Protein AF-A0A662SF12-F1 (afdb_monomer_lite)

pLDDT: mean 90.8, std 6.21, range [59.03, 98.19]

Foldseek 3Di:
DKDKDKDFLCVLCVVVVHDPPPDDPVLLLVQLVLLVVLLVVLLVLLLVLLVVPPDPCSVVLVVQWDWDDPDSGIIMIIGDDPVNVCQAQWWAKDFVLVVVLPDQDADCDDPRHPHGQWDWDPPDPDIKIKHKDKDWADLPDPPPVCPVVSVVLQPFWWQFPVRDIDRNPDFDADPVRHGDAAFTTFTADPPPVRGRKTKGKDWDQDPVPRDIDIDIIIIDIDMRMPDPPDDTDMDRIHNRSNSSVVSVVVSSVSSVVSSVVSPD

Structure (mmCIF, N/CA/C/O backbone):
data_AF-A0A662SF12-F1
#
_entry.id   AF-A0A662SF12-F1
#
loop_
_atom_site.group_PDB
_atom_site.id
_atom_site.type_symbol
_atom_site.label_atom_id
_atom_site.label_alt_id
_atom_site.label_comp_id
_atom_site.label_asym_id
_atom_site.label_entity_id
_atom_site.label_seq_id
_atom_site.pdbx_PDB_ins_code
_atom_site.Cartn_x
_atom_site.Cartn_y
_atom_site.Cartn_z
_atom_site.occupancy
_atom_site.B_iso_or_equiv
_atom_site.auth_seq_id
_atom_site.auth_comp_id
_atom_site.auth_asym_id
_atom_site.auth_atom_id
_atom_site.pdbx_PDB_model_num
ATOM 1 N N . MET A 1 1 ? -19.721 -3.955 2.227 1.00 59.03 1 MET A N 1
ATOM 2 C CA . MET A 1 1 ? -20.514 -3.419 3.359 1.00 59.03 1 MET A CA 1
ATOM 3 C C . MET A 1 1 ? -19.610 -2.471 4.129 1.00 59.03 1 MET A C 1
ATOM 5 O O . MET A 1 1 ? -18.407 -2.643 4.036 1.00 59.03 1 MET A O 1
ATOM 9 N N . ALA A 1 2 ? -20.143 -1.442 4.789 1.00 75.94 2 ALA A N 1
ATOM 10 C CA . ALA A 1 2 ? -19.317 -0.573 5.630 1.00 75.94 2 ALA A CA 1
ATOM 11 C C . ALA A 1 2 ? -19.170 -1.208 7.016 1.00 75.94 2 ALA A C 1
ATOM 13 O O . ALA A 1 2 ? -20.190 -1.514 7.643 1.00 75.94 2 ALA A O 1
ATOM 14 N N . SER A 1 3 ? -17.936 -1.376 7.483 1.00 78.88 3 SER A N 1
ATOM 15 C CA . SER A 1 3 ? -17.638 -1.776 8.854 1.00 78.88 3 SER A CA 1
ATOM 16 C C . SER A 1 3 ? -18.042 -0.652 9.797 1.00 78.88 3 SER A C 1
ATOM 18 O O . SER A 1 3 ? -17.622 0.503 9.669 1.00 78.88 3 SER A O 1
ATOM 20 N N . LYS A 1 4 ? -18.936 -0.986 10.726 1.00 81.50 4 LYS A N 1
ATOM 21 C CA . LYS A 1 4 ? -19.506 -0.048 11.690 1.00 81.50 4 LYS A CA 1
ATOM 22 C C . LYS A 1 4 ? -19.313 -0.596 13.083 1.00 81.50 4 LYS A C 1
ATOM 24 O O . LYS A 1 4 ? -19.703 -1.726 13.367 1.00 81.50 4 LYS A O 1
ATOM 29 N N . PHE A 1 5 ? -18.798 0.250 13.960 1.00 79.19 5 PHE A N 1
ATOM 30 C CA . PHE A 1 5 ? -18.690 -0.057 15.370 1.00 79.19 5 PHE A CA 1
ATOM 31 C C . PHE A 1 5 ? -19.493 0.957 16.170 1.00 79.19 5 PHE A C 1
ATOM 33 O O . PHE A 1 5 ? -19.260 2.167 16.125 1.00 79.19 5 PHE A O 1
ATOM 40 N N . THR A 1 6 ? -20.500 0.449 16.871 1.00 77.56 6 THR A N 1
ATOM 41 C CA . THR A 1 6 ? -21.388 1.244 17.713 1.00 77.56 6 THR A CA 1
ATOM 42 C C . THR A 1 6 ? -21.419 0.620 19.090 1.00 77.56 6 THR A C 1
ATOM 44 O O . THR A 1 6 ? -21.762 -0.552 19.236 1.00 77.56 6 THR A O 1
ATOM 47 N N . PHE A 1 7 ? -21.134 1.419 20.108 1.00 78.31 7 PHE A N 1
ATOM 48 C CA . PHE A 1 7 ? -21.327 1.023 21.492 1.00 78.31 7 PHE A CA 1
ATOM 49 C C . PHE A 1 7 ? -22.208 2.049 22.200 1.00 78.31 7 PHE A C 1
ATOM 51 O O . PHE A 1 7 ? -22.233 3.231 21.862 1.00 78.31 7 PHE A O 1
ATOM 58 N N . SER A 1 8 ? -22.994 1.564 23.157 1.00 78.31 8 SER A N 1
ATOM 59 C CA . SER A 1 8 ? -23.912 2.376 23.946 1.00 78.31 8 SER A CA 1
ATOM 60 C C . SER A 1 8 ? -23.800 1.959 25.398 1.00 78.31 8 SER A C 1
ATOM 62 O O . SER A 1 8 ? -23.932 0.783 25.737 1.00 78.31 8 SER A O 1
ATOM 64 N N . VAL A 1 9 ? -23.597 2.949 26.253 1.00 82.81 9 VAL A N 1
ATOM 65 C CA . VAL A 1 9 ? -23.484 2.785 27.705 1.00 82.81 9 VAL A CA 1
ATOM 66 C C . VAL A 1 9 ? -24.744 2.178 28.278 1.00 82.81 9 VAL A C 1
ATOM 68 O O . VAL A 1 9 ? -24.665 1.290 29.116 1.00 82.81 9 VAL A O 1
ATOM 71 N N . LYS A 1 10 ? -25.903 2.607 27.768 1.00 83.56 10 LYS A N 1
ATOM 72 C CA . LYS A 1 10 ? -27.204 2.084 28.168 1.00 83.56 10 LYS A CA 1
ATOM 73 C C . LYS A 1 10 ? -27.295 0.580 27.922 1.00 83.56 10 LYS A C 1
ATOM 75 O O . LYS A 1 10 ? -27.572 -0.166 28.854 1.00 83.56 10 LYS A O 1
ATOM 80 N N . LYS A 1 11 ? -26.915 0.124 26.723 1.00 85.25 11 LYS A N 1
ATOM 81 C CA . LYS A 1 11 ? -26.856 -1.313 26.402 1.00 85.25 11 LYS A CA 1
ATOM 82 C C . LYS A 1 11 ? -25.884 -2.073 27.313 1.00 85.25 11 LYS A C 1
ATOM 84 O O . LYS A 1 11 ? -26.182 -3.188 27.732 1.00 85.25 11 LYS A O 1
ATOM 89 N N . SER A 1 12 ? -24.726 -1.492 27.628 1.00 84.94 12 SER A N 1
ATOM 90 C CA . SER A 1 12 ? -23.751 -2.118 28.534 1.00 84.94 12 SER A CA 1
ATOM 91 C C . SER A 1 12 ? -24.238 -2.166 29.990 1.00 84.94 12 SER A C 1
ATOM 93 O O . SER A 1 12 ? -24.025 -3.165 30.672 1.00 84.94 12 SER A O 1
ATOM 95 N N . ALA A 1 13 ? -24.930 -1.131 30.470 1.00 84.56 13 ALA A N 1
ATOM 96 C CA . ALA A 1 13 ? -25.512 -1.086 31.811 1.00 84.56 13 ALA A CA 1
ATOM 97 C C . ALA A 1 13 ? -26.670 -2.085 31.965 1.00 84.56 13 ALA A C 1
ATOM 99 O O . ALA A 1 13 ? -26.728 -2.805 32.964 1.00 84.56 13 ALA A O 1
ATOM 100 N N . GLU A 1 14 ? -27.521 -2.208 30.943 1.00 87.75 14 GLU A N 1
ATOM 101 C CA . GLU A 1 14 ? -28.590 -3.211 30.873 1.00 87.75 14 GLU A CA 1
ATOM 102 C C . GLU A 1 14 ? -28.031 -4.639 30.982 1.00 87.75 14 GLU A C 1
ATOM 104 O O . GLU A 1 14 ? -28.534 -5.435 31.779 1.00 87.75 14 GLU A O 1
ATOM 109 N N . LYS A 1 15 ? -26.931 -4.954 30.275 1.00 88.62 15 LYS A N 1
ATOM 110 C CA . LYS A 1 15 ? -26.229 -6.250 30.404 1.00 88.62 15 LYS A CA 1
ATOM 111 C C . LYS A 1 15 ? -25.765 -6.532 31.839 1.00 88.62 15 LYS A C 1
ATOM 113 O O . LYS A 1 15 ? -25.786 -7.679 32.278 1.00 88.62 15 LYS A O 1
ATOM 118 N N . LEU A 1 16 ? -25.376 -5.494 32.579 1.00 88.25 16 LEU A N 1
ATOM 119 C CA . LEU A 1 16 ? -24.946 -5.581 33.978 1.00 88.25 16 LEU A CA 1
ATOM 120 C C . LEU A 1 16 ? -26.109 -5.489 34.985 1.00 88.25 16 LEU A C 1
ATOM 122 O O . LEU A 1 16 ? -25.859 -5.450 36.191 1.00 88.25 16 LEU A O 1
ATOM 126 N N . LYS A 1 17 ? -27.367 -5.470 34.515 1.00 90.62 17 LYS A N 1
ATOM 127 C CA . LYS A 1 17 ? -28.579 -5.295 35.336 1.00 90.62 17 LYS A CA 1
ATOM 128 C C . LYS A 1 17 ? -28.540 -4.015 36.187 1.00 90.62 17 LYS A C 1
ATOM 130 O O . LYS A 1 17 ? -28.973 -4.014 37.340 1.00 90.62 17 LYS A O 1
ATOM 135 N N . LYS A 1 18 ? -27.993 -2.930 35.633 1.00 87.88 18 LYS A N 1
ATOM 136 C CA . LYS A 1 18 ? -27.942 -1.601 36.260 1.00 87.88 18 LYS A CA 1
ATOM 137 C C . LYS A 1 18 ? -28.886 -0.642 35.530 1.00 87.88 18 LYS A C 1
ATOM 139 O O . LYS A 1 18 ? -28.924 -0.644 34.303 1.00 87.88 18 LYS A O 1
ATOM 144 N N . ASN A 1 19 ? -29.638 0.166 36.281 1.00 88.19 19 ASN A N 1
ATOM 145 C CA . ASN A 1 19 ? -30.520 1.197 35.729 1.00 88.19 19 ASN A CA 1
ATOM 146 C C . ASN A 1 19 ? -29.818 2.566 35.774 1.00 88.19 19 ASN A C 1
ATOM 148 O O . ASN A 1 19 ? -29.378 2.982 36.842 1.00 88.19 19 ASN A O 1
ATOM 152 N N . LEU A 1 20 ? -29.712 3.242 34.627 1.00 85.62 20 LEU A N 1
ATOM 153 C CA . LEU A 1 20 ? -29.104 4.573 34.503 1.00 85.62 20 LEU A CA 1
ATOM 154 C C . LEU A 1 20 ? -30.093 5.722 34.769 1.00 85.62 20 LEU A C 1
ATOM 156 O O . LEU A 1 20 ? -29.649 6.842 34.995 1.00 85.62 20 LEU A O 1
ATOM 160 N N . ASP A 1 21 ? -31.403 5.461 34.781 1.00 86.81 21 ASP A N 1
ATOM 161 C CA . ASP A 1 21 ? -32.453 6.492 34.850 1.00 86.81 21 ASP A CA 1
ATOM 162 C C . ASP A 1 21 ? -32.507 7.218 36.211 1.00 86.81 21 ASP A C 1
ATOM 164 O O . ASP A 1 21 ? -33.177 8.237 36.351 1.00 86.81 21 ASP A O 1
ATOM 168 N N . SER A 1 22 ? -31.812 6.699 37.227 1.00 84.44 22 SER A N 1
ATOM 169 C CA . SER A 1 22 ? -31.767 7.262 38.582 1.00 84.44 22 SER A CA 1
ATOM 170 C C . SER A 1 22 ? -30.453 7.977 38.916 1.00 84.44 22 SER A C 1
ATOM 172 O O . SER A 1 22 ? -30.184 8.229 40.093 1.00 84.44 22 SER A O 1
ATOM 174 N N . LEU A 1 23 ? -29.594 8.249 37.929 1.00 86.31 23 LEU A N 1
ATOM 175 C CA . LEU A 1 23 ? -28.349 8.983 38.162 1.00 86.31 23 LEU A CA 1
ATOM 176 C C . LEU A 1 23 ? -28.639 10.464 38.427 1.00 86.31 23 LEU A C 1
ATOM 178 O O . LEU A 1 23 ? -29.516 11.068 37.815 1.00 86.31 23 LEU A O 1
ATOM 182 N N . SER A 1 24 ? -27.887 11.067 39.350 1.00 91.94 24 SER A N 1
ATOM 183 C CA . SER A 1 24 ? -27.938 12.518 39.524 1.00 91.94 24 SER A CA 1
ATOM 184 C C . SER A 1 24 ? -27.363 13.212 38.277 1.00 91.94 24 SER A C 1
ATOM 186 O O . SER A 1 24 ? -26.475 12.647 37.632 1.00 91.94 24 SER A O 1
ATOM 188 N N . PRO A 1 25 ? -27.773 14.457 37.961 1.00 92.00 25 PRO A N 1
ATOM 189 C CA . PRO A 1 25 ? -27.240 15.187 36.804 1.00 92.00 25 PRO A CA 1
ATOM 190 C C . PRO A 1 25 ? -25.708 15.312 36.799 1.00 92.00 25 PRO A C 1
ATOM 192 O O . PRO A 1 25 ? -25.077 15.366 35.745 1.00 92.00 25 PRO A O 1
ATOM 195 N N . LEU A 1 26 ? -25.091 15.342 37.987 1.00 90.81 26 LEU A N 1
ATOM 196 C CA . LEU A 1 26 ? -23.637 15.355 38.128 1.00 90.81 26 LEU A CA 1
ATOM 197 C C . LEU A 1 26 ? -23.017 14.026 37.672 1.00 90.81 26 LEU A C 1
ATOM 199 O O . LEU A 1 26 ? -22.088 14.038 36.867 1.00 90.81 26 LEU A O 1
ATOM 203 N N . LEU A 1 27 ? -23.559 12.894 38.134 1.00 88.75 27 LEU A N 1
ATOM 204 C CA . LEU A 1 27 ? -23.072 11.564 37.756 1.00 88.75 27 LEU A CA 1
ATOM 205 C C . LEU A 1 27 ? -23.322 11.265 36.275 1.00 88.75 27 LEU A C 1
ATOM 207 O O . LEU A 1 27 ? -22.489 10.636 35.631 1.00 88.75 27 LEU A O 1
ATOM 211 N N . GLU A 1 28 ? -24.436 11.738 35.716 1.00 89.44 28 GLU A N 1
ATOM 212 C CA . GLU A 1 28 ? -24.719 11.615 34.284 1.00 89.44 28 GLU A CA 1
ATOM 213 C C . GLU A 1 28 ? -23.665 12.345 33.438 1.00 89.44 28 GLU A C 1
ATOM 215 O O . GLU A 1 28 ? -23.142 11.786 32.473 1.00 89.44 28 GLU A O 1
ATOM 220 N N . LYS A 1 29 ? -23.278 13.564 33.836 1.00 91.69 29 LYS A N 1
ATOM 221 C CA . LYS A 1 29 ? -22.218 14.320 33.159 1.00 91.69 29 LYS A CA 1
ATOM 222 C C . LYS A 1 29 ? -20.868 13.602 33.223 1.00 91.69 29 LYS A C 1
ATOM 224 O O . LYS A 1 29 ? -20.182 13.517 32.204 1.00 91.69 29 LYS A O 1
ATOM 229 N N . GLU A 1 30 ? -20.488 13.094 34.394 1.00 91.56 30 GLU A N 1
ATOM 230 C CA . GLU A 1 30 ? -19.236 12.347 34.571 1.00 91.56 30 GLU A CA 1
ATOM 231 C C . GLU A 1 30 ? -19.231 11.046 33.761 1.00 91.56 30 GLU A C 1
ATOM 233 O O . GLU A 1 30 ? -18.239 10.731 33.100 1.00 91.56 30 GLU A O 1
ATOM 238 N N . LEU A 1 31 ? -20.355 10.327 33.736 1.00 89.31 31 LEU A N 1
ATOM 239 C CA . LEU A 1 31 ? -20.524 9.134 32.915 1.00 89.31 31 LEU A CA 1
ATOM 240 C C . LEU A 1 31 ? -20.387 9.468 31.424 1.00 89.31 31 LEU A C 1
ATOM 242 O O . LEU A 1 31 ? -19.639 8.798 30.713 1.00 89.31 31 LEU A O 1
ATOM 246 N N . ASN A 1 32 ? -21.057 10.520 30.950 1.00 89.88 32 ASN A N 1
ATOM 247 C CA . ASN A 1 32 ? -20.986 10.954 29.553 1.00 89.88 32 ASN A CA 1
ATOM 248 C C . ASN A 1 32 ? -19.557 11.345 29.150 1.00 89.88 32 ASN A C 1
ATOM 250 O O . ASN A 1 32 ? -19.114 11.008 28.049 1.00 89.88 32 ASN A O 1
ATOM 254 N N . GLN A 1 33 ? -18.817 12.003 30.046 1.00 92.81 33 GLN A N 1
ATOM 255 C CA . GLN A 1 33 ? -17.410 12.324 29.829 1.00 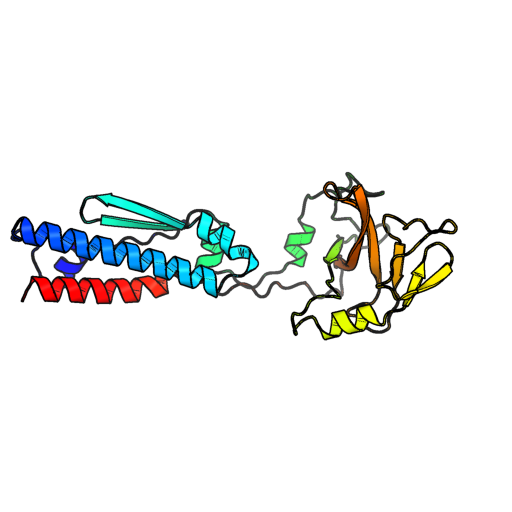92.81 33 GLN A CA 1
ATOM 256 C C . GLN A 1 33 ? -16.551 11.058 29.741 1.00 92.81 33 GLN A C 1
ATOM 258 O O . GLN A 1 33 ? -15.854 10.877 28.745 1.00 92.81 33 GLN A O 1
ATOM 263 N N . ALA A 1 34 ? -16.667 10.144 30.708 1.00 91.75 34 ALA A N 1
ATOM 264 C CA . ALA A 1 34 ? -15.902 8.896 30.720 1.00 91.75 34 ALA A CA 1
ATOM 265 C C . ALA A 1 34 ? -16.139 8.057 29.451 1.00 91.75 34 ALA A C 1
ATOM 267 O O . ALA A 1 34 ? -15.245 7.390 28.935 1.00 91.75 34 ALA A O 1
ATOM 268 N N . VAL A 1 35 ? -17.353 8.111 28.913 1.00 90.69 35 VAL A N 1
ATOM 269 C CA . VAL A 1 35 ? -17.748 7.383 27.703 1.00 90.69 35 VAL A CA 1
ATOM 270 C C . VAL A 1 35 ? -17.184 8.045 26.454 1.00 90.69 35 VAL A C 1
ATOM 272 O O . VAL A 1 35 ? -16.731 7.342 25.549 1.00 90.69 35 VAL A O 1
ATOM 275 N N . GLY A 1 36 ? -17.164 9.378 26.418 1.00 93.31 36 GLY A N 1
ATOM 276 C CA . GLY A 1 36 ? -16.451 10.133 25.392 1.00 93.31 36 GLY A CA 1
ATOM 277 C C . GLY A 1 36 ? -14.954 9.839 25.391 1.00 93.31 36 GLY A C 1
ATOM 278 O O . GLY A 1 36 ? -14.386 9.619 24.322 1.00 93.31 36 GLY A O 1
ATOM 279 N N . ASP A 1 37 ? -14.339 9.739 26.569 1.00 93.94 37 ASP A N 1
ATOM 280 C CA . ASP A 1 37 ? -12.920 9.405 26.713 1.00 93.94 37 ASP A CA 1
ATOM 281 C C . ASP A 1 37 ? -12.625 7.988 26.202 1.00 93.94 37 ASP A C 1
ATOM 283 O O . ASP A 1 37 ? -11.671 7.787 25.448 1.00 93.94 37 ASP A O 1
ATOM 287 N N . VAL A 1 38 ? -13.485 7.009 26.515 1.00 93.88 38 VAL A N 1
ATOM 288 C CA . VAL A 1 38 ? -13.381 5.651 25.949 1.00 93.88 38 VAL A CA 1
ATOM 289 C C . VAL A 1 38 ? -13.541 5.671 24.430 1.00 93.88 38 VAL A C 1
ATOM 291 O O . VAL A 1 38 ? -12.766 5.021 23.729 1.00 93.88 38 VAL A O 1
ATOM 294 N N . ALA A 1 39 ? -14.497 6.432 23.892 1.00 94.50 39 ALA A N 1
ATOM 295 C CA . ALA A 1 39 ? -14.693 6.562 22.449 1.00 94.50 39 ALA A CA 1
ATOM 296 C C . ALA A 1 39 ? -13.459 7.129 21.742 1.00 94.50 39 ALA A C 1
ATOM 298 O O . ALA A 1 39 ? -13.005 6.571 20.739 1.00 94.50 39 ALA A O 1
ATOM 299 N N . ALA A 1 40 ? -12.892 8.203 22.290 1.00 95.19 40 ALA A N 1
ATOM 300 C CA . ALA A 1 40 ? -11.685 8.828 21.772 1.00 95.19 40 ALA A CA 1
ATOM 301 C C . ALA A 1 40 ? -10.480 7.877 21.853 1.00 95.19 40 ALA A C 1
ATOM 303 O O . ALA A 1 40 ? -9.741 7.742 20.876 1.00 95.19 40 ALA A O 1
ATOM 304 N N . ALA A 1 41 ? -10.318 7.162 22.971 1.00 94.75 41 ALA A N 1
ATOM 305 C CA . ALA A 1 41 ? -9.268 6.159 23.137 1.00 94.75 41 ALA A CA 1
ATOM 306 C C . ALA A 1 41 ? -9.401 5.011 22.120 1.00 94.75 41 ALA A C 1
ATOM 308 O O . ALA A 1 41 ? -8.411 4.610 21.515 1.00 94.75 41 ALA A O 1
ATOM 309 N N . THR A 1 42 ? -10.626 4.547 21.860 1.00 95.50 42 THR A N 1
ATOM 310 C CA . THR A 1 42 ? -10.922 3.508 20.854 1.00 95.50 42 THR A CA 1
ATOM 311 C C . THR A 1 42 ? -10.506 3.952 19.456 1.00 95.50 42 THR A C 1
ATOM 313 O O . THR A 1 42 ? -9.827 3.226 18.733 1.00 95.50 42 THR A O 1
ATOM 316 N N . TYR A 1 43 ? -10.899 5.167 19.068 1.00 96.69 43 TYR A N 1
ATOM 317 C CA . TYR A 1 43 ? -10.537 5.733 17.772 1.00 96.69 43 TYR A CA 1
ATOM 318 C C . TYR A 1 43 ? -9.017 5.888 17.625 1.00 96.69 43 TYR A C 1
ATOM 320 O O . TYR A 1 43 ? -8.451 5.573 16.572 1.00 96.69 43 TYR A O 1
ATOM 328 N N . ALA A 1 44 ? -8.346 6.336 18.690 1.00 96.75 44 ALA A N 1
ATOM 329 C CA . ALA A 1 44 ? -6.895 6.452 18.733 1.00 96.75 44 ALA A CA 1
ATOM 330 C C . ALA A 1 44 ? -6.207 5.083 18.603 1.00 96.75 44 ALA A C 1
ATOM 332 O O . ALA A 1 44 ? -5.230 4.970 17.865 1.00 96.75 44 ALA A O 1
ATOM 333 N N . GLU A 1 45 ? -6.734 4.037 19.242 1.00 96.44 45 GLU A N 1
ATOM 334 C CA . GLU A 1 45 ? -6.216 2.670 19.133 1.00 96.44 45 GLU A CA 1
ATOM 335 C C . GLU A 1 45 ? -6.349 2.113 17.707 1.00 96.44 45 GLU A C 1
ATOM 337 O O . GLU A 1 45 ? -5.377 1.587 17.154 1.00 96.44 45 GLU A O 1
ATOM 342 N N . ILE A 1 46 ? -7.516 2.280 17.072 1.00 97.62 46 ILE A N 1
ATOM 343 C CA . ILE A 1 46 ? -7.732 1.880 15.670 1.00 97.62 46 ILE A CA 1
ATOM 344 C C . ILE A 1 46 ? -6.753 2.625 14.755 1.00 97.62 46 ILE A C 1
ATOM 346 O O . ILE A 1 46 ? -6.108 2.021 13.895 1.00 97.62 46 ILE A O 1
ATOM 350 N N . THR A 1 47 ? -6.593 3.932 14.976 1.00 98.06 47 THR A N 1
ATOM 351 C CA . THR A 1 47 ? -5.653 4.770 14.223 1.00 98.06 47 THR A CA 1
ATOM 352 C C . THR A 1 47 ? -4.214 4.286 14.398 1.00 98.06 47 THR A C 1
ATOM 354 O O . THR A 1 47 ? -3.497 4.145 13.409 1.00 98.06 47 THR A O 1
ATOM 357 N N . ALA A 1 48 ? -3.789 3.999 15.630 1.00 97.50 48 ALA A N 1
ATOM 358 C CA . ALA A 1 48 ? -2.443 3.521 15.933 1.00 97.50 48 ALA A CA 1
ATOM 359 C C . ALA A 1 48 ? -2.167 2.157 15.284 1.00 97.50 48 ALA A C 1
ATOM 361 O O . ALA A 1 48 ? -1.123 1.982 14.657 1.00 97.50 48 ALA A O 1
ATOM 362 N N . THR A 1 49 ? -3.136 1.239 15.347 1.00 97.12 49 THR A N 1
ATOM 363 C CA . THR A 1 49 ? -3.065 -0.089 14.716 1.00 97.12 49 THR A CA 1
ATOM 364 C C . THR A 1 49 ? -2.910 0.030 13.199 1.00 97.12 49 THR A C 1
ATOM 366 O O . THR A 1 49 ? -2.021 -0.573 12.600 1.00 97.12 49 THR A O 1
ATOM 369 N N . ALA A 1 50 ? -3.714 0.882 12.555 1.00 97.75 50 ALA A N 1
ATOM 370 C CA . ALA A 1 50 ? -3.571 1.152 11.127 1.00 97.75 50 ALA A CA 1
ATOM 371 C C . ALA A 1 50 ? -2.223 1.815 10.797 1.00 97.75 50 ALA A C 1
ATOM 373 O O . ALA A 1 50 ? -1.648 1.566 9.738 1.00 97.75 50 ALA A O 1
ATOM 374 N N . GLN A 1 51 ? -1.698 2.660 11.688 1.00 97.06 51 GLN A N 1
ATOM 375 C CA . GLN A 1 51 ? -0.420 3.332 11.479 1.00 97.06 51 GLN A CA 1
ATOM 376 C C . GLN A 1 51 ? 0.793 2.405 11.565 1.00 97.06 51 GLN A C 1
ATOM 378 O O . GLN A 1 51 ? 1.747 2.631 10.808 1.00 97.06 51 GLN A O 1
ATOM 383 N N . SER A 1 52 ? 0.758 1.416 12.462 1.00 96.88 52 SER A N 1
ATOM 384 C CA . SER A 1 52 ? 1.829 0.438 12.661 1.00 96.88 52 SER A CA 1
ATOM 385 C C . SER A 1 52 ? 1.820 -0.663 11.605 1.00 96.88 52 SER A C 1
ATOM 387 O O . SER A 1 52 ? 2.879 -1.012 11.080 1.00 96.88 52 SER A O 1
ATOM 389 N N . ASP A 1 53 ? 0.639 -1.182 11.272 1.00 96.69 53 ASP A N 1
ATOM 390 C CA . ASP A 1 53 ? 0.521 -2.431 10.514 1.00 96.69 53 ASP A CA 1
ATOM 391 C C . ASP A 1 53 ? 0.364 -2.178 9.006 1.00 96.69 53 ASP A C 1
ATOM 393 O O . ASP A 1 53 ? 0.764 -3.007 8.183 1.00 96.69 53 ASP A O 1
ATOM 397 N N . LEU A 1 54 ? -0.170 -1.014 8.610 1.00 96.25 54 LEU A N 1
ATOM 398 C CA . LEU A 1 54 ? -0.275 -0.628 7.204 1.00 96.25 54 LEU A CA 1
ATOM 399 C C . LEU A 1 54 ? 0.898 0.262 6.788 1.00 96.25 54 LEU A C 1
ATOM 401 O O . LEU A 1 54 ? 1.222 1.272 7.412 1.00 96.25 54 LEU A O 1
ATOM 405 N N . SER A 1 55 ? 1.503 -0.082 5.651 1.00 93.12 55 SER A N 1
ATOM 406 C CA . SER A 1 55 ? 2.576 0.710 5.046 1.00 93.12 55 SER A CA 1
ATOM 407 C C . SER A 1 55 ? 2.020 1.699 4.016 1.00 93.12 55 SER A C 1
ATOM 409 O O . SER A 1 55 ? 1.651 2.826 4.342 1.00 93.12 55 SER A O 1
ATOM 411 N N . LYS A 1 56 ? 1.937 1.281 2.751 1.00 92.88 56 LYS A N 1
ATOM 412 C CA . LYS A 1 56 ? 1.556 2.140 1.619 1.00 92.88 56 LYS A CA 1
ATOM 413 C C . LYS A 1 56 ? 0.066 2.489 1.598 1.00 92.88 56 LYS A C 1
ATOM 415 O O . LYS A 1 56 ? -0.286 3.555 1.115 1.00 92.88 56 LYS A O 1
ATOM 420 N N . THR A 1 57 ? -0.782 1.619 2.140 1.00 96.25 57 THR A N 1
ATOM 421 C CA . THR A 1 57 ? -2.253 1.735 2.125 1.00 96.25 57 THR A CA 1
ATOM 422 C C . THR A 1 57 ? -2.822 2.402 3.377 1.00 96.25 57 THR A C 1
ATOM 424 O O . THR A 1 57 ? -4.029 2.586 3.502 1.00 96.25 57 THR A O 1
ATOM 427 N N . ARG A 1 58 ? -1.952 2.807 4.311 1.00 97.38 58 ARG A N 1
ATOM 428 C CA . ARG A 1 58 ? -2.332 3.454 5.570 1.00 97.38 58 ARG A CA 1
ATOM 429 C C . ARG A 1 58 ? -3.206 4.685 5.363 1.00 97.38 58 ARG A C 1
ATOM 431 O O . ARG A 1 58 ? -4.197 4.860 6.055 1.00 97.38 58 ARG A O 1
ATOM 438 N N . GLN A 1 59 ? -2.823 5.553 4.429 1.00 97.56 59 GLN A N 1
ATOM 439 C CA . GLN A 1 59 ? -3.565 6.789 4.173 1.00 97.56 59 GLN A CA 1
ATOM 440 C C . GLN A 1 59 ? -4.952 6.511 3.592 1.00 97.56 59 GLN A C 1
ATOM 442 O O . GLN A 1 59 ? -5.884 7.242 3.903 1.00 97.56 59 GLN A O 1
ATOM 447 N N . ASP A 1 60 ? -5.106 5.452 2.798 1.00 96.94 60 ASP A N 1
ATOM 448 C CA . ASP A 1 60 ? -6.410 5.071 2.251 1.00 96.94 60 ASP A CA 1
ATOM 449 C C . ASP A 1 60 ? -7.343 4.575 3.359 1.00 96.94 60 ASP A C 1
ATOM 451 O O . ASP A 1 60 ? -8.500 4.980 3.409 1.00 96.94 60 ASP A O 1
ATOM 455 N N . TYR A 1 61 ? -6.814 3.777 4.292 1.00 98.19 61 TYR A N 1
ATOM 456 C CA . TYR A 1 61 ? -7.554 3.333 5.471 1.00 98.19 61 TYR A CA 1
ATOM 457 C C . TYR A 1 61 ? -7.978 4.516 6.354 1.00 98.19 61 TYR A C 1
ATOM 459 O O . TYR A 1 61 ? -9.154 4.669 6.668 1.00 98.19 61 TYR A O 1
ATOM 467 N N . LEU A 1 62 ? -7.035 5.397 6.715 1.00 97.88 62 LEU A N 1
ATOM 468 C CA . LEU A 1 62 ? -7.308 6.534 7.604 1.00 97.88 62 LEU A CA 1
ATOM 469 C C . LEU A 1 62 ? -8.282 7.550 6.996 1.00 97.88 62 LEU A C 1
ATOM 471 O O . LEU A 1 62 ? -9.037 8.167 7.735 1.00 97.88 62 LEU A O 1
ATOM 475 N N . LYS A 1 63 ? -8.298 7.716 5.667 1.00 97.75 63 LYS A N 1
ATOM 476 C CA . LYS A 1 63 ? -9.293 8.558 4.980 1.00 97.75 63 LYS A CA 1
ATOM 477 C C . LYS A 1 63 ? -10.713 8.006 5.084 1.00 97.75 63 LYS A C 1
ATOM 479 O O . LYS A 1 63 ? -11.654 8.791 5.042 1.00 97.75 63 LYS A O 1
ATOM 484 N N . GLY A 1 64 ? -10.858 6.684 5.164 1.00 96.75 64 GLY A N 1
ATOM 485 C CA . GLY A 1 64 ? -12.147 6.031 5.367 1.00 96.75 64 GLY A CA 1
ATOM 486 C C . GLY A 1 64 ? -12.608 6.046 6.823 1.00 96.75 64 GLY A C 1
ATOM 487 O O . GLY A 1 64 ? -13.790 5.859 7.086 1.00 96.75 64 GLY A O 1
ATOM 488 N N . LEU A 1 65 ? -11.699 6.250 7.778 1.00 98.00 65 LEU A N 1
ATOM 489 C CA . LEU A 1 65 ? -12.013 6.181 9.200 1.00 98.00 65 LEU A CA 1
ATOM 490 C C . LEU A 1 65 ? -12.670 7.486 9.676 1.00 98.00 65 LEU A C 1
ATOM 492 O O . LEU A 1 65 ? -12.127 8.571 9.470 1.00 98.00 65 LEU A O 1
ATOM 496 N N . SER A 1 66 ? -13.819 7.386 10.346 1.00 97.12 66 SER A N 1
ATOM 497 C CA . SER A 1 66 ? -14.546 8.551 10.862 1.00 97.12 66 SER A CA 1
ATOM 498 C C . SER A 1 66 ? -14.972 8.385 12.323 1.00 97.12 66 SER A C 1
ATOM 500 O O . SER A 1 66 ? -15.181 7.270 12.805 1.00 97.12 66 SER A O 1
ATOM 502 N N . PHE A 1 67 ? -15.091 9.511 13.033 1.00 96.81 67 PHE A N 1
ATOM 503 C CA . PHE A 1 67 ? -15.485 9.587 14.440 1.00 96.81 67 PHE A CA 1
ATOM 504 C C . PHE A 1 67 ? -16.607 10.609 14.609 1.00 96.81 67 PHE A C 1
ATOM 506 O O . PHE A 1 67 ? -16.383 11.811 14.466 1.00 96.81 67 PHE A O 1
ATOM 513 N N . ASN A 1 68 ? -17.815 10.140 14.917 1.00 95.75 68 ASN A N 1
ATOM 514 C CA . ASN A 1 68 ? -19.002 10.982 15.019 1.00 95.75 68 ASN A CA 1
ATOM 515 C C . ASN A 1 68 ? -19.670 10.831 16.386 1.00 95.75 68 ASN A C 1
ATOM 517 O O . ASN A 1 68 ? -19.882 9.722 16.877 1.00 95.75 68 ASN A O 1
ATOM 521 N N . LYS A 1 69 ? -20.072 11.953 16.981 1.00 93.75 69 LYS A N 1
ATOM 522 C CA . LYS A 1 69 ? -20.923 11.972 18.174 1.00 93.75 69 LYS A CA 1
ATOM 523 C C . LYS A 1 69 ? -22.390 11.934 17.728 1.00 93.75 69 LYS A C 1
ATOM 525 O O . LYS A 1 69 ? -22.828 12.833 17.019 1.00 93.75 69 LYS A O 1
ATOM 530 N N . LEU A 1 70 ? -23.134 10.896 18.117 1.00 90.69 70 LEU A N 1
ATOM 531 C CA . LEU A 1 70 ? -24.552 10.714 17.755 1.00 90.69 70 LEU A CA 1
ATOM 532 C C . LEU A 1 70 ? -25.524 11.317 18.783 1.00 90.69 70 LEU A C 1
ATOM 534 O O . LEU A 1 70 ? -26.711 11.454 18.505 1.00 90.69 70 LEU A O 1
ATOM 538 N N . GLY A 1 71 ? -25.032 11.649 19.974 1.00 86.88 71 GLY A N 1
ATOM 539 C CA . GLY A 1 71 ? -25.803 12.199 21.087 1.00 86.88 71 GLY A CA 1
ATOM 540 C C . GLY A 1 71 ? -24.894 12.429 22.290 1.00 86.88 71 GLY A C 1
ATOM 541 O O . GLY A 1 71 ? -23.673 12.365 22.160 1.00 86.88 71 GLY A O 1
ATOM 542 N N . GLU A 1 72 ? -25.447 12.683 23.473 1.00 81.62 72 GLU A N 1
ATOM 543 C CA . GLU A 1 72 ? -24.621 12.960 24.660 1.00 81.62 72 GLU A CA 1
ATOM 544 C C . GLU A 1 72 ? -23.769 11.764 25.105 1.00 81.62 72 GLU A C 1
ATOM 546 O O . GLU A 1 72 ? -22.625 11.954 25.513 1.00 81.62 72 GLU A O 1
ATOM 551 N N . ASN A 1 73 ? -24.293 10.548 24.938 1.00 82.81 73 ASN A N 1
ATOM 552 C CA . ASN A 1 73 ? -23.720 9.294 25.437 1.00 82.81 73 ASN A CA 1
ATOM 553 C C . ASN A 1 73 ? -23.515 8.229 24.343 1.00 82.81 73 ASN A C 1
ATOM 555 O O . ASN A 1 73 ? -23.362 7.040 24.638 1.00 82.81 73 ASN A O 1
ATOM 559 N N . ALA A 1 74 ? -23.558 8.644 23.077 1.00 86.56 74 ALA A N 1
ATOM 560 C CA . ALA A 1 74 ? -23.466 7.755 21.931 1.00 86.56 74 ALA A CA 1
ATOM 561 C C . ALA A 1 74 ? -22.426 8.274 20.940 1.00 86.56 74 ALA A C 1
ATOM 563 O O . ALA A 1 74 ? -22.509 9.405 20.455 1.00 86.56 74 ALA A O 1
ATOM 564 N N . PHE A 1 75 ? -21.472 7.409 20.613 1.00 91.06 75 PHE A N 1
ATOM 565 C CA . PHE A 1 75 ? -20.408 7.670 19.655 1.00 91.06 75 PHE A CA 1
ATOM 566 C C . PHE A 1 75 ? -20.424 6.583 18.582 1.00 91.06 75 PHE A C 1
ATOM 568 O O . PHE A 1 75 ? -20.754 5.424 18.847 1.00 91.06 75 PHE A O 1
ATOM 575 N N . LEU A 1 76 ? -20.088 6.975 17.360 1.00 92.25 76 LEU A N 1
ATOM 576 C CA . LEU A 1 76 ? -20.042 6.112 16.194 1.00 92.25 76 LEU A CA 1
ATOM 577 C C . LEU A 1 76 ? -18.669 6.222 15.546 1.00 92.25 76 LEU A C 1
ATOM 579 O O . LEU A 1 76 ? -18.241 7.314 15.170 1.00 92.25 76 LEU A O 1
ATOM 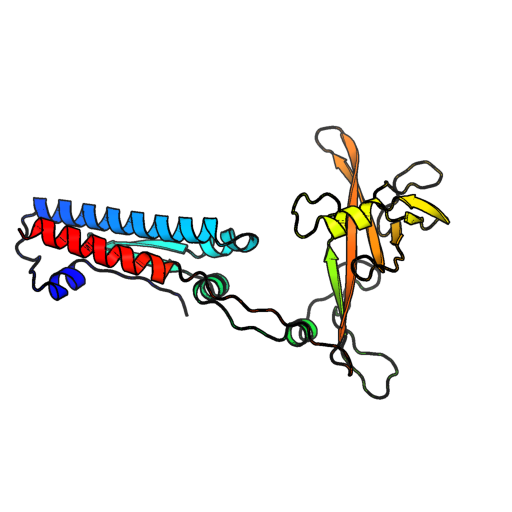583 N N . ILE A 1 77 ? -18.024 5.071 15.381 1.00 95.81 77 ILE A N 1
ATOM 584 C CA . ILE A 1 77 ? -16.787 4.937 14.620 1.00 95.81 77 ILE A CA 1
ATOM 585 C C . ILE A 1 77 ? -17.113 4.127 13.366 1.00 95.81 77 ILE A C 1
ATOM 587 O O . ILE A 1 77 ? -17.619 3.004 13.471 1.00 95.81 77 ILE A O 1
ATOM 591 N N . THR A 1 78 ? -16.871 4.695 12.186 1.00 96.56 78 THR A N 1
ATOM 592 C CA . THR A 1 78 ? -17.122 4.018 10.899 1.00 96.56 78 THR A CA 1
ATOM 593 C C . THR A 1 78 ? -15.857 3.903 10.076 1.00 96.56 78 THR A C 1
ATOM 595 O O . THR A 1 78 ? -14.935 4.706 10.223 1.00 96.56 78 THR A O 1
ATOM 598 N N . LEU A 1 79 ? -15.844 2.902 9.197 1.00 97.38 79 LEU A N 1
ATOM 599 C CA . LEU A 1 79 ? -14.871 2.773 8.127 1.00 97.38 79 LEU A CA 1
ATOM 600 C C . LEU A 1 79 ? -15.587 2.767 6.775 1.00 97.38 79 LEU A C 1
ATOM 602 O O . LEU A 1 79 ? -16.223 1.791 6.367 1.00 97.38 79 LEU A O 1
ATOM 606 N N . ASP A 1 80 ? -15.482 3.887 6.078 1.00 96.44 80 ASP A N 1
ATOM 607 C CA . ASP A 1 80 ? -16.136 4.129 4.805 1.00 96.44 80 ASP A CA 1
ATOM 608 C C . ASP A 1 80 ? -15.188 3.859 3.626 1.00 96.44 80 ASP A C 1
ATOM 610 O O . ASP A 1 80 ? -13.979 4.080 3.684 1.00 96.44 80 ASP A O 1
ATOM 614 N N . GLY A 1 81 ? -15.758 3.376 2.521 1.00 96.44 81 GLY A N 1
ATOM 615 C CA . GLY A 1 81 ? -15.027 3.053 1.294 1.00 96.44 81 GLY A CA 1
ATOM 616 C C . GLY A 1 81 ? -14.702 1.566 1.148 1.00 96.44 81 GLY A C 1
ATOM 617 O O . GLY A 1 81 ? -14.273 0.895 2.084 1.00 96.44 81 GLY A O 1
ATOM 618 N N . GLU A 1 82 ? -14.905 1.038 -0.059 1.00 95.69 82 GLU A N 1
ATOM 619 C CA . GLU A 1 82 ? -14.713 -0.386 -0.366 1.00 95.69 82 GLU A CA 1
ATOM 620 C C . GLU A 1 82 ? -13.287 -0.849 -0.058 1.00 95.69 82 GLU A C 1
ATOM 622 O O . GLU A 1 82 ? -13.095 -1.852 0.622 1.00 95.69 82 GLU A O 1
ATOM 627 N N . TRP A 1 83 ? -12.285 -0.071 -0.473 1.00 95.50 83 TRP A N 1
ATOM 628 C CA . TRP A 1 83 ? -10.889 -0.435 -0.252 1.00 95.50 83 TRP A CA 1
ATOM 629 C C . TRP A 1 83 ? -10.491 -0.430 1.226 1.00 95.50 83 TRP A C 1
ATOM 631 O O . TRP A 1 83 ? -9.800 -1.339 1.673 1.00 95.50 83 TRP A O 1
ATOM 641 N N . ALA A 1 84 ? -10.958 0.548 2.005 1.00 97.12 84 ALA A N 1
ATOM 642 C CA . ALA A 1 84 ? -10.701 0.578 3.441 1.00 97.12 84 ALA A CA 1
ATOM 643 C C . ALA A 1 84 ? -11.325 -0.643 4.137 1.00 97.12 84 ALA A C 1
ATOM 645 O O . ALA A 1 84 ? -10.656 -1.295 4.932 1.00 97.12 84 ALA A O 1
ATOM 646 N N . ASN A 1 85 ? -12.552 -1.020 3.760 1.00 97.19 85 ASN A N 1
ATOM 647 C CA . ASN A 1 85 ? -13.205 -2.225 4.279 1.00 97.19 85 ASN A CA 1
ATOM 648 C C . ASN A 1 85 ? -12.472 -3.513 3.874 1.00 97.19 85 ASN A C 1
ATOM 650 O O . ASN A 1 85 ? -12.266 -4.377 4.718 1.00 97.19 85 ASN A O 1
ATOM 654 N N . MET A 1 86 ? -11.976 -3.614 2.637 1.00 96.44 86 MET A N 1
ATOM 655 C CA . MET A 1 86 ? -11.125 -4.739 2.221 1.00 96.44 86 MET A CA 1
ATOM 656 C C . MET A 1 86 ? -9.813 -4.822 3.012 1.00 96.44 86 MET A C 1
ATOM 658 O O . MET A 1 86 ? -9.285 -5.911 3.220 1.00 96.44 86 MET A O 1
ATOM 662 N N . LEU A 1 87 ? -9.249 -3.687 3.433 1.00 97.31 87 LEU A N 1
ATOM 663 C CA . LEU A 1 87 ? -8.082 -3.674 4.316 1.00 97.31 87 LEU A CA 1
ATOM 664 C C . LEU A 1 87 ? -8.458 -4.076 5.746 1.00 97.31 87 LEU A C 1
ATOM 666 O O . LEU A 1 87 ? -7.666 -4.726 6.416 1.00 97.31 87 LEU A O 1
ATOM 670 N N . GLU A 1 88 ? -9.643 -3.722 6.227 1.00 97.75 88 GLU A N 1
ATOM 671 C CA . GLU A 1 88 ? -10.079 -4.127 7.562 1.00 97.75 88 GLU A CA 1
ATOM 672 C C . GLU A 1 88 ? -10.359 -5.628 7.640 1.00 97.75 88 GLU A C 1
ATOM 674 O O . GLU A 1 88 ? -9.763 -6.315 8.467 1.00 97.75 88 GLU A O 1
ATOM 679 N N . GLU A 1 89 ? -11.199 -6.133 6.739 1.00 97.19 89 GLU A N 1
ATOM 680 C CA . GLU A 1 89 ? -11.677 -7.522 6.714 1.00 97.19 89 GLU A CA 1
ATOM 681 C C . GLU A 1 89 ? -10.654 -8.483 6.096 1.00 97.19 89 GLU A C 1
ATOM 683 O O . GLU A 1 89 ? -10.618 -9.673 6.407 1.00 97.19 89 GLU A O 1
ATOM 688 N N . GLY A 1 90 ? -9.801 -7.966 5.213 1.00 97.12 90 GLY A N 1
ATOM 689 C CA . GLY A 1 90 ? -8.913 -8.775 4.397 1.00 97.12 90 GLY A CA 1
ATOM 690 C C . GLY A 1 90 ? -9.574 -9.285 3.121 1.00 97.12 90 GLY A C 1
ATOM 691 O O . GLY A 1 90 ? -10.721 -8.994 2.790 1.00 97.12 90 GLY A O 1
ATOM 692 N N . PHE A 1 91 ? -8.801 -10.043 2.356 1.00 96.25 91 PHE A N 1
ATOM 693 C CA . PHE A 1 91 ? -9.254 -10.704 1.143 1.00 96.25 91 PHE A CA 1
ATOM 694 C C . PHE A 1 91 ? -8.388 -11.938 0.860 1.00 96.25 91 PHE A C 1
ATOM 696 O O . PHE A 1 91 ? -7.188 -11.935 1.153 1.00 96.25 91 PHE A O 1
ATOM 703 N N . PRO A 1 92 ? -8.960 -13.007 0.283 1.00 97.31 92 PRO A N 1
ATOM 704 C CA . PRO A 1 92 ? -8.222 -14.237 0.024 1.00 97.31 92 PRO A CA 1
ATOM 705 C C . PRO A 1 92 ? -7.156 -14.046 -1.061 1.00 97.31 92 PRO A C 1
ATOM 707 O O . PRO A 1 92 ? -7.096 -13.023 -1.752 1.00 97.31 92 PRO A O 1
ATOM 710 N N . SER A 1 93 ? -6.312 -15.063 -1.229 1.00 97.06 93 SER A N 1
ATOM 711 C CA . SER A 1 93 ? -5.452 -15.149 -2.403 1.00 97.06 93 SER A CA 1
ATOM 712 C C . SER A 1 93 ? -6.290 -15.203 -3.683 1.00 97.06 93 SER A C 1
ATOM 714 O O . SER A 1 93 ? -7.408 -15.718 -3.699 1.00 97.06 93 SER A O 1
ATOM 716 N N . TYR A 1 94 ? -5.768 -14.636 -4.770 1.00 95.81 94 TYR A N 1
ATOM 717 C CA . TYR A 1 94 ? -6.469 -14.627 -6.054 1.00 95.81 94 TYR A CA 1
ATOM 718 C C . TYR A 1 94 ? -5.502 -14.619 -7.234 1.00 95.81 94 TYR A C 1
ATOM 720 O O . TYR A 1 94 ? -4.342 -14.214 -7.114 1.00 95.81 94 TYR A O 1
ATOM 728 N N . ASN A 1 95 ? -6.000 -15.049 -8.395 1.00 95.38 95 ASN A N 1
ATOM 729 C CA . ASN A 1 95 ? -5.247 -15.042 -9.641 1.00 95.38 95 ASN A CA 1
ATOM 730 C C . ASN A 1 95 ? -5.142 -13.611 -10.195 1.00 95.38 95 ASN A C 1
ATOM 732 O O . ASN A 1 95 ? -6.089 -13.048 -10.750 1.00 95.38 95 ASN A O 1
ATOM 736 N N . LEU A 1 96 ? -3.971 -13.008 -10.021 1.00 94.81 96 LEU A N 1
ATOM 737 C CA . LEU A 1 96 ? -3.649 -11.679 -10.514 1.00 94.81 96 LEU A CA 1
ATOM 738 C C . LEU A 1 96 ? -3.503 -11.668 -12.041 1.00 94.81 96 LEU A C 1
ATOM 740 O O . LEU A 1 96 ? -3.866 -10.666 -12.653 1.00 94.81 96 LEU A O 1
ATOM 744 N N . THR A 1 97 ? -3.038 -12.761 -12.662 1.00 94.12 97 THR A N 1
ATOM 745 C CA . THR A 1 97 ? -2.961 -12.878 -14.130 1.00 94.12 97 THR A CA 1
ATOM 746 C C . THR A 1 97 ? -4.330 -12.631 -14.753 1.00 94.12 97 THR A C 1
ATOM 748 O O . THR A 1 97 ? -4.468 -11.755 -15.603 1.00 94.12 97 THR A O 1
ATOM 751 N N . GLU A 1 98 ? -5.367 -13.308 -14.257 1.00 94.44 98 GLU A N 1
ATOM 752 C CA . GLU A 1 98 ? -6.735 -13.152 -14.762 1.00 94.44 98 GLU A CA 1
ATOM 753 C C . GLU A 1 98 ? -7.239 -11.705 -14.628 1.00 94.44 98 GLU A C 1
ATOM 755 O O . GLU A 1 98 ? -7.820 -11.142 -15.557 1.00 94.44 98 GLU A O 1
ATOM 760 N N . LYS A 1 99 ? -6.995 -11.068 -13.475 1.00 94.06 99 LYS A N 1
ATOM 761 C CA . LYS A 1 99 ? -7.414 -9.680 -13.232 1.00 94.06 99 LYS A CA 1
ATOM 762 C C . LYS A 1 99 ? -6.687 -8.691 -14.139 1.00 94.06 99 LYS A C 1
ATOM 764 O O . LYS A 1 99 ? -7.310 -7.758 -14.642 1.00 94.06 99 LYS A O 1
ATOM 769 N N . LEU A 1 100 ? -5.387 -8.883 -14.348 1.00 94.44 100 LEU A N 1
ATOM 770 C CA . LEU A 1 100 ? -4.582 -8.003 -15.189 1.00 94.44 100 LEU A CA 1
ATOM 771 C C . LEU A 1 100 ? -4.938 -8.155 -16.674 1.00 94.44 100 LEU A C 1
ATOM 773 O O . LEU A 1 100 ? -5.063 -7.144 -17.362 1.00 94.44 100 LEU A O 1
ATOM 777 N N . LEU A 1 101 ? -5.187 -9.375 -17.156 1.00 95.62 101 LEU A N 1
ATOM 778 C CA . LEU A 1 101 ? -5.581 -9.619 -18.551 1.00 95.62 101 LEU A CA 1
ATOM 779 C C . LEU A 1 101 ? -7.003 -9.131 -18.885 1.00 95.62 101 LEU A C 1
ATOM 781 O O . LEU A 1 101 ? -7.329 -8.938 -20.053 1.00 95.62 101 LEU A O 1
ATOM 785 N N . LYS A 1 102 ? -7.839 -8.854 -17.877 1.00 95.94 102 LYS A N 1
ATOM 786 C CA . LYS A 1 102 ? -9.152 -8.195 -18.038 1.00 95.94 102 LYS A CA 1
ATOM 787 C C . LYS A 1 102 ? -9.073 -6.661 -18.046 1.00 95.94 102 LYS A C 1
ATOM 789 O O . LYS A 1 102 ? -10.104 -5.992 -18.046 1.00 95.94 102 LYS A O 1
ATOM 794 N N . SER A 1 103 ? -7.875 -6.079 -17.989 1.00 94.94 103 SER A N 1
ATOM 795 C CA . SER A 1 103 ? -7.713 -4.627 -17.927 1.00 94.94 103 SER A CA 1
ATOM 796 C C . SER A 1 103 ? -8.027 -3.947 -19.262 1.00 94.94 103 SER A C 1
ATOM 798 O O . SER A 1 103 ? -7.448 -4.281 -20.288 1.00 94.94 103 SER A O 1
ATOM 800 N N . ASN A 1 104 ? -8.850 -2.897 -19.215 1.00 95.62 104 ASN A N 1
ATOM 801 C CA . ASN A 1 104 ? -9.155 -2.035 -20.365 1.00 95.62 104 ASN A CA 1
ATOM 802 C C . ASN A 1 104 ? -8.228 -0.809 -20.459 1.00 95.62 104 ASN A C 1
ATOM 804 O O . ASN A 1 104 ? -8.546 0.167 -21.136 1.00 95.62 104 ASN A O 1
ATOM 808 N N . LYS A 1 105 ? -7.107 -0.807 -19.726 1.00 95.25 105 LYS A N 1
ATOM 809 C CA . LYS A 1 105 ? -6.163 0.314 -19.750 1.00 95.25 105 LYS A CA 1
ATOM 810 C C . LYS A 1 105 ? -5.492 0.423 -21.116 1.00 95.25 105 LYS A C 1
ATOM 812 O O . LYS A 1 105 ? -5.146 -0.582 -21.736 1.00 95.25 105 LYS A O 1
ATOM 817 N N . THR A 1 106 ? -5.236 1.653 -21.537 1.00 95.62 106 THR A N 1
ATOM 818 C CA . THR A 1 106 ? -4.408 1.957 -22.703 1.00 95.62 106 THR A CA 1
ATOM 819 C C . THR A 1 106 ? -2.995 2.312 -22.271 1.00 95.62 106 THR A C 1
ATOM 821 O O . THR A 1 106 ? -2.764 2.815 -21.171 1.00 95.62 106 THR A O 1
ATOM 824 N N . VAL A 1 107 ? -2.028 2.070 -23.146 1.00 90.56 107 VAL A N 1
ATOM 825 C CA . VAL A 1 107 ? -0.657 2.538 -22.945 1.00 90.56 107 VAL A CA 1
ATOM 826 C C . VAL A 1 107 ? -0.640 4.062 -23.080 1.00 90.56 107 VAL A C 1
ATOM 828 O O . VAL A 1 107 ? -1.146 4.603 -24.056 1.00 90.56 107 VAL A O 1
ATOM 831 N N . GLU A 1 108 ? -0.050 4.765 -22.116 1.00 87.75 108 GLU A N 1
ATOM 832 C CA . GLU A 1 108 ? -0.027 6.237 -22.123 1.00 87.75 108 GLU A CA 1
ATOM 833 C C . GLU A 1 108 ? 1.135 6.806 -22.946 1.00 87.75 108 GLU A C 1
ATOM 835 O O . GLU A 1 108 ? 1.009 7.854 -23.575 1.00 87.75 108 GLU A O 1
ATOM 840 N N . VAL A 1 109 ? 2.278 6.113 -22.983 1.00 80.38 109 VAL A N 1
ATOM 841 C CA . VAL A 1 109 ? 3.534 6.661 -23.516 1.00 80.38 109 VAL A CA 1
ATOM 842 C C . VAL A 1 109 ? 4.218 5.743 -24.527 1.00 80.38 109 VAL A C 1
ATOM 844 O O . VAL A 1 109 ? 4.085 4.520 -24.501 1.00 80.38 109 VAL A O 1
ATOM 847 N N . GLY A 1 110 ? 5.027 6.348 -25.399 1.00 81.81 110 GLY A N 1
ATOM 848 C CA . GLY A 1 110 ? 5.847 5.643 -26.385 1.00 81.81 110 GLY A CA 1
ATOM 849 C C . GLY A 1 110 ? 5.089 5.261 -27.657 1.00 81.81 110 GLY A C 1
ATOM 850 O O . GLY A 1 110 ? 3.980 5.717 -27.909 1.00 81.81 110 GLY A O 1
ATOM 851 N N . ARG A 1 111 ? 5.705 4.402 -28.481 1.00 86.88 111 ARG A N 1
ATOM 852 C CA . ARG A 1 111 ? 5.201 4.043 -29.824 1.00 86.88 111 ARG A CA 1
ATOM 853 C C . ARG A 1 111 ? 3.830 3.359 -29.832 1.00 86.88 111 ARG A C 1
ATOM 855 O O . ARG A 1 111 ? 3.200 3.298 -30.876 1.00 86.88 111 ARG A O 1
ATOM 862 N N . ARG A 1 112 ? 3.399 2.820 -28.689 1.00 88.12 112 ARG A N 1
ATOM 863 C CA . ARG A 1 112 ? 2.099 2.158 -28.513 1.00 88.12 112 ARG A CA 1
ATOM 864 C C . ARG A 1 112 ? 1.086 3.022 -27.761 1.00 88.12 112 ARG A C 1
ATOM 866 O O . ARG A 1 112 ? 0.061 2.496 -27.348 1.00 88.12 112 ARG A O 1
ATOM 873 N N . SER A 1 113 ? 1.374 4.307 -27.541 1.00 92.81 113 SER A N 1
ATOM 874 C CA . SER A 1 113 ? 0.441 5.212 -26.866 1.00 92.81 113 SER A CA 1
ATOM 875 C C . SER A 1 113 ? -0.943 5.165 -27.532 1.00 92.81 113 SER A C 1
ATOM 877 O O . SER A 1 113 ? -1.040 5.121 -28.758 1.00 92.81 113 SER A O 1
ATOM 879 N N . GLY A 1 114 ? -2.000 5.086 -26.722 1.00 93.56 114 GLY A N 1
ATOM 880 C CA . GLY A 1 114 ? -3.390 4.938 -27.164 1.00 93.56 114 GLY A CA 1
ATOM 881 C C . GLY A 1 114 ? -3.822 3.506 -27.506 1.00 93.56 114 GLY A C 1
ATOM 882 O O . GLY A 1 114 ? -5.016 3.256 -27.638 1.00 93.56 114 GLY A O 1
ATOM 883 N N . MET A 1 115 ? -2.898 2.545 -27.609 1.00 94.19 115 MET A N 1
ATOM 884 C CA . MET A 1 115 ? -3.248 1.138 -27.838 1.00 94.19 115 MET A CA 1
ATOM 885 C C . MET A 1 115 ? -3.641 0.431 -26.531 1.00 94.19 115 MET A C 1
ATOM 887 O O . MET A 1 115 ? -3.143 0.811 -25.464 1.00 94.19 115 MET A O 1
ATOM 891 N N . PRO A 1 116 ? -4.453 -0.642 -26.595 1.00 95.94 116 PRO A N 1
ATOM 892 C CA . PRO A 1 116 ? -4.719 -1.502 -25.447 1.00 95.94 116 PRO A CA 1
ATOM 893 C C . PRO A 1 116 ? -3.429 -2.033 -24.808 1.00 95.94 116 PRO A C 1
ATOM 895 O O . PRO A 1 116 ? -2.473 -2.418 -25.495 1.00 95.94 116 PRO A O 1
ATOM 898 N N . TRP A 1 117 ? -3.387 -2.030 -23.476 1.00 95.56 117 TRP A N 1
ATOM 899 C CA . TRP A 1 117 ? -2.257 -2.572 -22.723 1.00 95.56 117 TRP A CA 1
ATOM 900 C C . TRP A 1 117 ? -2.160 -4.095 -22.876 1.00 95.56 117 TRP A C 1
ATOM 902 O O . TRP A 1 117 ? -1.071 -4.614 -23.140 1.00 95.56 117 TRP A O 1
ATOM 912 N N . VAL A 1 118 ? -3.304 -4.777 -22.779 1.00 96.31 118 VAL A N 1
ATOM 913 C CA . VAL A 1 118 ? -3.461 -6.201 -23.095 1.00 96.31 118 VAL A CA 1
ATOM 914 C C . VAL A 1 118 ? -3.496 -6.380 -24.613 1.00 96.31 118 VAL A C 1
ATOM 916 O O . VAL A 1 118 ? -4.107 -5.581 -25.320 1.00 96.31 118 VAL A O 1
ATOM 919 N N . GLN A 1 119 ? -2.803 -7.395 -25.115 1.00 94.38 119 GLN A N 1
ATOM 920 C CA . GLN A 1 119 ? -2.683 -7.724 -26.535 1.00 94.38 119 GLN A CA 1
ATOM 921 C C . GLN A 1 119 ? -3.093 -9.166 -26.781 1.00 94.38 119 GLN A C 1
ATOM 923 O O . GLN A 1 119 ? -2.915 -9.997 -25.899 1.00 94.38 119 GLN A O 1
ATOM 928 N N . ASP A 1 120 ? -3.539 -9.450 -27.999 1.00 93.56 120 ASP A N 1
ATOM 929 C CA . ASP A 1 120 ? -3.718 -10.810 -28.500 1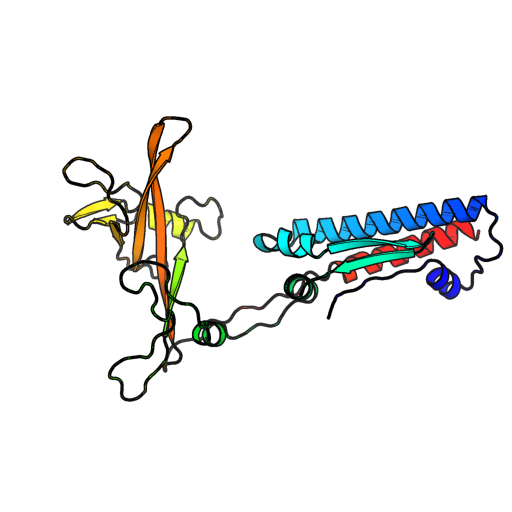.00 93.56 120 ASP A CA 1
ATOM 930 C C . ASP A 1 120 ? -2.431 -11.272 -29.210 1.00 93.56 120 ASP A C 1
ATOM 932 O O . ASP A 1 120 ? -1.780 -10.478 -29.910 1.00 93.56 120 ASP A O 1
ATOM 936 N N . SER A 1 121 ? -2.035 -12.533 -29.021 1.00 90.06 121 SER A N 1
ATOM 937 C CA . SER A 1 121 ? -0.906 -13.136 -29.731 1.00 90.06 121 SER A CA 1
ATOM 938 C C . SER A 1 121 ? -1.213 -13.177 -31.232 1.00 90.06 121 SER A C 1
ATOM 940 O O . SER A 1 121 ? -2.318 -13.492 -31.674 1.00 90.06 121 SER A O 1
ATOM 942 N N . LYS A 1 122 ? -0.252 -12.743 -32.053 1.00 84.44 122 LYS A N 1
ATOM 943 C CA . LYS A 1 122 ? -0.433 -12.660 -33.508 1.00 84.44 122 LYS A CA 1
ATOM 944 C C . LYS A 1 122 ? 0.123 -13.907 -34.177 1.00 84.44 122 LYS A C 1
ATOM 946 O O . LYS A 1 122 ? 1.298 -14.203 -33.999 1.00 84.44 122 LYS A O 1
ATOM 951 N N . GLY A 1 123 ? -0.675 -14.521 -35.051 1.00 74.19 123 GLY A N 1
ATOM 952 C CA . GLY A 1 123 ? -0.210 -15.572 -35.962 1.00 74.19 123 GLY A CA 1
ATOM 953 C C . GLY A 1 123 ? -0.020 -16.946 -35.320 1.00 74.19 123 GLY A C 1
ATOM 954 O O . GLY A 1 123 ? 0.662 -17.778 -35.906 1.00 74.19 123 GLY A O 1
ATOM 955 N N . GLU A 1 124 ? -0.603 -17.177 -34.144 1.00 71.81 124 GLU A N 1
ATOM 956 C CA . GLU A 1 124 ? -0.646 -18.491 -33.501 1.00 71.81 124 GLU A CA 1
ATOM 957 C C . GLU A 1 124 ? -1.967 -19.203 -33.813 1.00 71.81 124 GLU A C 1
ATOM 959 O O . GLU A 1 124 ? -2.995 -18.554 -34.019 1.00 71.81 124 GLU A O 1
ATOM 964 N N . GLU A 1 125 ? -1.932 -20.538 -33.855 1.00 79.06 125 GLU A N 1
ATOM 965 C CA . GLU A 1 125 ? -3.129 -21.376 -34.032 1.00 79.06 125 GLU A CA 1
ATOM 966 C C . GLU A 1 125 ? -4.094 -21.263 -32.836 1.00 79.06 125 GLU A C 1
ATOM 968 O O . GLU A 1 125 ? -5.300 -21.422 -33.014 1.00 79.06 125 GLU A O 1
ATOM 973 N N . ASP A 1 126 ? -3.573 -20.923 -31.649 1.00 79.44 126 ASP A N 1
ATOM 974 C CA . ASP A 1 126 ? -4.332 -20.686 -30.418 1.00 79.44 126 ASP A CA 1
ATOM 975 C C . ASP A 1 126 ? -4.055 -19.260 -29.890 1.00 79.44 126 ASP A C 1
ATOM 977 O O . ASP A 1 126 ? -3.028 -19.023 -29.242 1.00 79.44 126 ASP A O 1
ATOM 981 N N . PRO A 1 127 ? -4.900 -18.268 -30.232 1.00 84.12 127 PRO A N 1
ATOM 982 C CA . PRO A 1 127 ? -4.671 -16.882 -29.854 1.00 84.12 127 PRO A CA 1
ATOM 983 C C . PRO A 1 127 ? -4.863 -16.698 -28.349 1.00 84.12 127 PRO A C 1
ATOM 985 O O . PRO A 1 127 ? -5.950 -16.911 -27.811 1.00 84.12 127 PRO A O 1
ATOM 988 N N . HIS A 1 128 ? -3.822 -16.213 -27.683 1.00 90.12 128 HIS A N 1
ATOM 989 C CA . HIS A 1 128 ? -3.818 -15.978 -26.246 1.00 90.12 128 HIS A CA 1
ATOM 990 C C . HIS A 1 128 ? -3.581 -14.495 -25.937 1.00 90.12 128 HIS A C 1
ATOM 992 O O . HIS A 1 128 ? -2.964 -13.753 -26.708 1.00 90.12 128 HIS A O 1
ATOM 998 N N . LYS A 1 129 ? -4.074 -14.029 -24.795 1.00 94.69 129 LYS A N 1
ATOM 999 C CA . LYS A 1 129 ? -3.895 -12.660 -24.320 1.00 94.69 129 LYS A CA 1
ATOM 1000 C C . LYS A 1 129 ? -2.644 -12.537 -23.485 1.00 94.69 129 LYS A C 1
ATOM 1002 O O . LYS A 1 129 ? -2.387 -13.336 -22.591 1.00 94.69 129 LYS A O 1
ATOM 1007 N N . TYR A 1 130 ? -1.912 -11.453 -23.696 1.00 94.62 130 TYR A N 1
ATOM 1008 C CA . TYR A 1 130 ? -0.725 -11.146 -22.919 1.00 94.62 130 TYR A CA 1
ATOM 1009 C C . TYR A 1 130 ? -0.576 -9.656 -22.617 1.00 94.62 130 TYR A C 1
ATOM 1011 O O . TYR A 1 130 ? -1.091 -8.778 -23.315 1.00 94.62 130 TYR A O 1
ATOM 1019 N N . ALA A 1 131 ? 0.175 -9.348 -21.564 1.00 94.56 131 ALA A N 1
ATOM 1020 C CA . ALA A 1 131 ? 0.552 -7.985 -21.218 1.00 94.56 131 ALA A CA 1
ATOM 1021 C C . ALA A 1 131 ? 1.938 -7.939 -20.568 1.00 94.56 131 ALA A C 1
ATOM 1023 O O . ALA A 1 131 ? 2.359 -8.866 -19.879 1.00 94.56 131 ALA A O 1
ATOM 1024 N N . TYR A 1 132 ? 2.648 -6.824 -20.749 1.00 91.38 132 TYR A N 1
ATOM 1025 C CA . TYR A 1 132 ? 3.914 -6.575 -20.061 1.00 91.38 132 TYR A CA 1
ATOM 1026 C C . TYR A 1 132 ? 3.684 -5.675 -18.853 1.00 91.38 132 TYR A C 1
ATOM 1028 O O . TYR A 1 132 ? 3.287 -4.515 -18.995 1.00 91.38 132 TYR A O 1
ATOM 1036 N N . VAL A 1 133 ? 3.970 -6.201 -17.665 1.00 91.38 133 VAL A N 1
ATOM 1037 C CA . VAL A 1 133 ? 3.863 -5.473 -16.399 1.00 91.38 133 VAL A CA 1
ATOM 1038 C C . VAL A 1 133 ? 5.231 -4.875 -16.053 1.00 91.38 133 VAL A C 1
ATOM 1040 O O . VAL A 1 133 ? 6.204 -5.629 -15.922 1.00 91.38 133 VAL A O 1
ATOM 1043 N N . PRO A 1 134 ? 5.341 -3.542 -15.911 1.00 91.00 134 PRO A N 1
ATOM 1044 C CA . PRO A 1 134 ? 6.577 -2.905 -15.487 1.00 91.00 134 PRO A CA 1
ATOM 1045 C C . PRO A 1 134 ? 6.775 -3.051 -13.974 1.00 91.00 134 PRO A C 1
ATOM 1047 O O . PRO A 1 134 ? 5.869 -2.797 -13.181 1.00 91.00 134 PRO A O 1
ATOM 1050 N N . PHE A 1 135 ? 7.994 -3.386 -13.569 1.00 90.00 135 PHE A N 1
ATOM 1051 C CA . PHE A 1 135 ? 8.425 -3.407 -12.177 1.00 90.00 135 PHE A CA 1
ATOM 1052 C C . PHE A 1 135 ? 9.587 -2.441 -12.004 1.00 90.00 135 PHE A C 1
ATOM 1054 O O . PHE A 1 135 ? 10.670 -2.637 -12.553 1.00 90.00 135 PHE A O 1
ATOM 1061 N N . GLN A 1 136 ? 9.371 -1.386 -11.224 1.00 91.94 136 GLN A N 1
ATOM 1062 C CA . GLN A 1 136 ? 10.442 -0.458 -10.896 1.00 91.94 136 GLN A CA 1
ATOM 1063 C C . GLN A 1 136 ? 11.379 -1.068 -9.849 1.00 91.94 136 GLN A C 1
ATOM 1065 O O . GLN A 1 136 ? 10.945 -1.606 -8.829 1.00 91.94 136 GLN A O 1
ATOM 1070 N N . ARG A 1 137 ? 12.682 -0.942 -10.088 1.00 90.38 137 ARG A N 1
ATOM 1071 C CA . ARG A 1 137 ? 13.754 -1.347 -9.182 1.00 90.38 137 ARG A CA 1
ATOM 1072 C C . ARG A 1 137 ? 14.439 -0.121 -8.594 1.00 90.38 137 ARG A C 1
ATOM 1074 O O . ARG A 1 137 ? 14.623 0.898 -9.260 1.00 90.38 137 ARG A O 1
ATOM 1081 N N . GLN A 1 138 ? 14.815 -0.232 -7.326 1.00 89.00 138 GLN A N 1
ATOM 1082 C CA . GLN A 1 138 ? 15.471 0.827 -6.567 1.00 89.00 138 GLN A CA 1
ATOM 1083 C C . GLN A 1 138 ? 16.852 0.343 -6.123 1.00 89.00 138 GLN A C 1
ATOM 1085 O O . GLN A 1 138 ? 16.987 -0.172 -5.014 1.00 89.00 138 GLN A O 1
ATOM 1090 N N . PRO A 1 139 ? 17.893 0.498 -6.959 1.00 86.94 139 PRO A N 1
ATOM 1091 C CA . PRO A 1 139 ? 19.218 -0.031 -6.636 1.00 86.94 139 PRO A CA 1
ATOM 1092 C C . PRO A 1 139 ? 19.859 0.623 -5.410 1.00 86.94 139 PRO A C 1
ATOM 1094 O O . PRO A 1 139 ? 20.750 0.054 -4.792 1.00 86.94 139 PRO A O 1
ATOM 1097 N N . MET A 1 140 ? 19.388 1.813 -5.037 1.00 88.06 140 MET A N 1
ATOM 1098 C CA . MET A 1 140 ? 19.867 2.562 -3.875 1.00 88.06 140 MET A CA 1
ATOM 1099 C C . MET A 1 140 ? 18.980 2.375 -2.636 1.00 88.06 140 MET A C 1
ATOM 1101 O O . MET A 1 140 ? 19.144 3.105 -1.659 1.00 88.06 140 MET A O 1
ATOM 1105 N N . SER A 1 141 ? 18.019 1.444 -2.673 1.00 85.31 141 SER A N 1
ATOM 1106 C CA . SER A 1 141 ? 17.194 1.151 -1.502 1.00 85.31 141 SER A CA 1
ATOM 1107 C C . SER A 1 141 ? 18.054 0.589 -0.370 1.00 85.31 141 SER A C 1
ATOM 1109 O O . SER A 1 141 ? 18.946 -0.227 -0.597 1.00 85.31 141 SER A O 1
ATOM 1111 N N . LYS A 1 142 ? 17.772 1.033 0.858 1.00 84.88 142 LYS A N 1
ATOM 1112 C CA . LYS A 1 142 ? 18.393 0.512 2.085 1.00 84.88 142 LYS A CA 1
ATOM 1113 C C . LYS A 1 142 ? 17.607 -0.651 2.697 1.00 84.88 142 LYS A C 1
ATOM 1115 O O . LYS A 1 142 ? 18.036 -1.184 3.713 1.00 84.88 142 LYS A O 1
ATOM 1120 N N . ASP A 1 143 ? 16.460 -1.015 2.119 1.00 82.56 143 ASP A N 1
ATOM 1121 C CA . ASP A 1 143 ? 15.651 -2.133 2.605 1.00 82.56 143 ASP A CA 1
ATOM 1122 C C . ASP A 1 143 ? 16.422 -3.454 2.397 1.00 82.56 143 ASP A C 1
ATOM 1124 O O . ASP A 1 143 ? 16.738 -3.797 1.250 1.00 82.56 143 ASP A O 1
ATOM 1128 N N . PRO A 1 144 ? 16.726 -4.205 3.476 1.00 80.38 144 PRO A N 1
ATOM 1129 C CA . PRO A 1 144 ? 17.457 -5.466 3.396 1.00 80.38 144 PRO A CA 1
ATOM 1130 C C . PRO A 1 144 ? 16.848 -6.461 2.404 1.00 80.38 144 PRO A C 1
ATOM 1132 O O . PRO A 1 144 ? 17.589 -7.182 1.743 1.00 80.38 144 PRO A O 1
ATOM 1135 N N . LYS A 1 145 ? 15.518 -6.460 2.231 1.00 77.38 145 LYS A N 1
ATOM 1136 C CA . LYS A 1 145 ? 14.808 -7.396 1.340 1.00 77.38 145 LYS A CA 1
ATOM 1137 C C . LYS A 1 145 ? 15.122 -7.192 -0.140 1.00 77.38 145 LYS A C 1
ATOM 1139 O O . LYS A 1 145 ? 14.881 -8.083 -0.948 1.00 77.38 145 LYS A O 1
ATOM 1144 N N . VAL A 1 146 ? 15.615 -6.013 -0.513 1.00 79.62 146 VAL A N 1
ATOM 1145 C CA . VAL A 1 146 ? 15.976 -5.675 -1.899 1.00 79.62 146 VAL A CA 1
ATOM 1146 C C . VAL A 1 146 ? 17.466 -5.390 -2.058 1.00 79.62 146 VAL A C 1
ATOM 1148 O O . VAL A 1 146 ? 17.892 -5.026 -3.155 1.00 79.62 146 VAL A O 1
ATOM 1151 N N . LYS A 1 147 ? 18.256 -5.555 -0.989 1.00 79.94 147 LYS A N 1
ATOM 1152 C CA . LYS A 1 147 ? 19.682 -5.228 -0.967 1.00 79.94 147 LYS A CA 1
ATOM 1153 C C . LYS A 1 147 ? 20.462 -6.058 -1.983 1.00 79.94 147 LYS A C 1
ATOM 1155 O O . LYS A 1 147 ? 21.157 -5.473 -2.803 1.00 79.94 147 LYS A O 1
ATOM 1160 N N . ASP A 1 148 ? 20.259 -7.373 -2.005 1.00 81.38 148 ASP A N 1
ATOM 1161 C CA . ASP A 1 148 ? 20.982 -8.279 -2.910 1.00 81.38 148 ASP A CA 1
ATOM 1162 C C . ASP A 1 148 ? 20.744 -7.919 -4.383 1.00 81.38 148 ASP A C 1
ATOM 1164 O O . ASP A 1 148 ? 21.664 -7.868 -5.196 1.00 81.38 148 ASP A O 1
ATOM 1168 N N . MET A 1 149 ? 19.500 -7.572 -4.720 1.00 84.50 149 MET A N 1
ATOM 1169 C CA . MET A 1 149 ? 19.149 -7.098 -6.056 1.00 84.50 149 MET A CA 1
ATOM 1170 C C . MET A 1 149 ? 19.743 -5.713 -6.340 1.00 84.50 149 MET A C 1
ATOM 1172 O O . MET A 1 149 ? 20.198 -5.456 -7.450 1.00 84.50 149 MET A O 1
ATOM 1176 N N . GLY A 1 150 ? 19.740 -4.803 -5.365 1.00 88.25 150 GLY A N 1
ATOM 1177 C CA . GLY A 1 150 ? 20.330 -3.477 -5.525 1.00 88.25 150 GLY A CA 1
ATOM 1178 C C . GLY A 1 150 ? 21.839 -3.529 -5.741 1.00 88.25 150 GLY A C 1
ATOM 1179 O O . GLY A 1 150 ? 22.351 -2.820 -6.606 1.00 88.25 150 GLY A O 1
ATOM 1180 N N . ASP A 1 151 ? 22.529 -4.403 -5.018 1.00 88.25 151 ASP A N 1
ATOM 1181 C CA . ASP A 1 151 ? 23.964 -4.628 -5.156 1.00 88.25 151 ASP A CA 1
ATOM 1182 C C . ASP A 1 151 ? 24.289 -5.287 -6.505 1.00 88.25 151 ASP A C 1
ATOM 1184 O O . ASP A 1 151 ? 25.186 -4.813 -7.203 1.00 88.25 151 ASP A O 1
ATOM 1188 N N . ALA A 1 152 ? 23.478 -6.250 -6.963 1.00 89.38 152 ALA A N 1
ATOM 1189 C CA . ALA A 1 152 ? 23.593 -6.783 -8.323 1.00 89.38 152 ALA A CA 1
ATOM 1190 C C . ALA A 1 152 ? 23.480 -5.671 -9.383 1.00 89.38 152 ALA A C 1
ATOM 1192 O O . ALA A 1 152 ? 24.333 -5.559 -10.259 1.00 89.38 152 ALA A O 1
ATOM 1193 N N . ILE A 1 153 ? 22.487 -4.781 -9.271 1.00 91.06 153 ILE A N 1
ATOM 1194 C CA . ILE A 1 153 ? 22.301 -3.666 -10.218 1.00 91.06 153 ILE A CA 1
ATOM 1195 C C . ILE A 1 153 ? 23.483 -2.683 -10.198 1.00 91.06 153 ILE A C 1
ATOM 1197 O O . ILE A 1 153 ? 23.816 -2.112 -11.239 1.00 91.06 153 ILE A O 1
ATOM 1201 N N . LYS A 1 154 ? 24.116 -2.458 -9.041 1.00 90.44 154 LYS A N 1
ATOM 1202 C CA . LYS A 1 154 ? 25.278 -1.557 -8.924 1.00 90.44 154 LYS A CA 1
ATOM 1203 C C . LYS A 1 154 ? 26.499 -2.075 -9.672 1.00 90.44 154 LYS A C 1
ATOM 1205 O O . LYS A 1 154 ? 27.246 -1.258 -10.215 1.00 90.44 154 LYS A O 1
ATOM 1210 N N . GLU A 1 155 ? 26.677 -3.390 -9.715 1.00 90.75 155 GLU A N 1
ATOM 1211 C CA . GLU A 1 155 ? 27.799 -4.025 -10.408 1.00 90.75 155 GLU A CA 1
ATOM 1212 C C . GLU A 1 155 ? 27.499 -4.378 -11.867 1.00 90.75 155 GLU A C 1
ATOM 1214 O O . GLU A 1 155 ? 28.414 -4.658 -12.639 1.00 90.75 155 GLU A O 1
ATOM 1219 N N . MET A 1 156 ? 26.235 -4.297 -12.287 1.00 91.31 156 MET A N 1
ATOM 1220 C CA . MET A 1 156 ? 25.866 -4.543 -13.675 1.00 91.31 156 MET A CA 1
ATOM 1221 C C . MET A 1 156 ? 26.482 -3.520 -14.624 1.00 91.31 156 MET A C 1
ATOM 1223 O O . MET A 1 156 ? 26.383 -2.304 -14.441 1.00 91.31 156 MET A O 1
ATOM 1227 N N . MET A 1 157 ? 27.047 -4.043 -15.703 1.00 92.25 157 MET A N 1
ATOM 1228 C CA . MET A 1 157 ? 27.504 -3.278 -16.851 1.00 92.25 157 MET A CA 1
ATOM 1229 C C . MET A 1 157 ? 26.420 -3.288 -17.927 1.00 92.25 157 MET A C 1
ATOM 1231 O O . MET A 1 157 ? 25.682 -4.264 -18.076 1.00 92.25 157 MET A O 1
ATOM 1235 N N . ALA A 1 158 ? 26.303 -2.199 -18.677 1.00 91.00 158 ALA A N 1
ATOM 1236 C CA . ALA A 1 158 ? 25.401 -2.144 -19.811 1.00 91.00 158 ALA A CA 1
ATOM 1237 C C . ALA A 1 158 ? 25.981 -1.318 -20.952 1.00 91.00 158 ALA A C 1
ATOM 1239 O O . ALA A 1 158 ? 26.693 -0.330 -20.751 1.00 91.00 158 ALA A O 1
ATOM 1240 N N . VAL A 1 159 ? 25.609 -1.734 -22.158 1.00 87.88 159 VAL A N 1
ATOM 1241 C CA . VAL A 1 159 ? 25.971 -1.062 -23.397 1.00 87.88 159 VAL A CA 1
ATOM 1242 C C . VAL A 1 159 ? 24.872 -0.066 -23.749 1.00 87.88 159 VAL A C 1
ATOM 1244 O O . VAL A 1 159 ? 23.684 -0.403 -23.756 1.00 87.88 159 VAL A O 1
ATOM 1247 N N . ASN A 1 160 ? 25.260 1.180 -24.002 1.00 83.19 160 ASN A N 1
ATOM 1248 C CA . ASN A 1 160 ? 24.325 2.228 -24.407 1.00 83.19 160 ASN A CA 1
ATOM 1249 C C . ASN A 1 160 ? 23.992 2.152 -25.904 1.00 83.19 160 ASN A C 1
ATOM 1251 O O . ASN A 1 160 ? 24.592 1.383 -26.652 1.00 83.19 160 ASN A O 1
ATOM 1255 N N . ALA A 1 161 ? 23.080 3.009 -26.368 1.00 74.25 161 ALA A N 1
ATOM 1256 C CA . ALA A 1 161 ? 22.726 3.102 -27.790 1.00 74.25 161 ALA A CA 1
ATOM 1257 C C . ALA A 1 161 ? 23.911 3.443 -28.725 1.00 74.25 161 ALA A C 1
ATOM 1259 O O . ALA A 1 161 ? 23.800 3.288 -29.934 1.00 74.25 161 ALA A O 1
ATOM 1260 N N . GLN A 1 162 ? 25.038 3.902 -28.175 1.00 78.75 162 GLN A N 1
ATOM 1261 C CA . GLN A 1 162 ? 26.261 4.266 -28.896 1.00 78.75 162 GLN A CA 1
ATOM 1262 C C . GLN A 1 162 ? 27.372 3.207 -28.759 1.00 78.75 162 GLN A C 1
ATOM 1264 O O . GLN A 1 162 ? 28.514 3.476 -29.121 1.00 78.75 162 GLN A O 1
ATOM 1269 N N . GLY A 1 163 ? 27.085 2.031 -28.190 1.00 83.44 163 GLY A N 1
ATOM 1270 C CA . GLY A 1 163 ? 28.065 0.951 -28.034 1.00 83.44 163 GLY A CA 1
ATOM 1271 C C . GLY A 1 163 ? 29.036 1.103 -26.854 1.00 83.44 163 GLY A C 1
ATOM 1272 O O . GLY A 1 163 ? 29.917 0.264 -26.682 1.00 83.44 163 GLY A O 1
ATOM 1273 N N . ARG A 1 164 ? 28.895 2.132 -26.008 1.00 86.44 164 ARG A N 1
ATOM 1274 C CA . ARG A 1 164 ? 29.763 2.333 -24.835 1.00 86.44 164 ARG A CA 1
ATOM 1275 C C . ARG A 1 164 ? 29.322 1.446 -23.680 1.00 86.44 164 ARG A C 1
ATOM 1277 O O . ARG A 1 164 ? 28.165 1.511 -23.262 1.00 86.44 164 ARG A O 1
ATOM 1284 N N . ASN A 1 165 ? 30.262 0.675 -23.140 1.00 91.06 165 ASN A N 1
ATOM 1285 C CA . ASN A 1 165 ? 30.051 -0.156 -21.961 1.00 91.06 165 ASN A CA 1
ATOM 1286 C C . ASN A 1 165 ? 30.401 0.621 -20.683 1.00 91.06 165 ASN A C 1
ATOM 1288 O O . ASN A 1 165 ? 31.517 1.119 -20.548 1.00 91.06 165 ASN A O 1
ATOM 1292 N N . GLN A 1 166 ? 29.464 0.729 -19.745 1.00 93.56 166 GLN A N 1
ATOM 1293 C CA . GLN A 1 166 ? 29.690 1.366 -18.444 1.00 93.56 166 GLN A CA 1
ATOM 1294 C C . GLN A 1 166 ? 28.762 0.782 -17.376 1.00 93.56 166 GLN A C 1
ATOM 1296 O O . GLN A 1 166 ? 27.804 0.079 -17.704 1.00 93.56 166 GLN A O 1
ATOM 1301 N N . LYS A 1 167 ? 29.015 1.103 -16.097 1.00 93.88 167 LYS A N 1
ATOM 1302 C CA . LYS A 1 167 ? 28.116 0.704 -15.005 1.00 93.88 167 LYS A CA 1
ATOM 1303 C C . LYS A 1 167 ? 26.702 1.196 -15.291 1.00 93.88 167 LYS A C 1
ATOM 1305 O O . LYS A 1 167 ? 26.493 2.369 -15.610 1.00 93.88 167 LYS A O 1
ATOM 1310 N N . LEU A 1 168 ? 25.724 0.312 -15.125 1.00 93.62 168 LEU A N 1
ATOM 1311 C CA . LEU A 1 168 ? 24.316 0.607 -15.358 1.00 93.62 168 LEU A CA 1
ATOM 1312 C C . LEU A 1 168 ? 23.849 1.769 -14.475 1.00 93.62 168 LEU A C 1
ATOM 1314 O O . LEU A 1 168 ? 23.004 2.552 -14.890 1.00 93.62 168 LEU A O 1
ATOM 1318 N N . THR A 1 169 ? 24.418 1.950 -13.286 1.00 93.50 169 THR A N 1
ATOM 1319 C CA . THR A 1 169 ? 24.071 3.055 -12.383 1.00 93.50 169 THR A CA 1
ATOM 1320 C C . THR A 1 169 ? 24.560 4.431 -12.851 1.00 93.50 169 THR A C 1
ATOM 1322 O O . THR A 1 169 ? 23.939 5.440 -12.509 1.00 93.50 169 THR A O 1
ATOM 1325 N N . SER A 1 170 ? 25.568 4.499 -13.724 1.00 94.56 170 SER A N 1
ATOM 1326 C CA . SER A 1 170 ? 26.149 5.751 -14.234 1.00 94.56 170 SER A CA 1
ATOM 1327 C C . SER A 1 170 ? 25.235 6.493 -15.206 1.00 94.56 170 SER A C 1
ATOM 1329 O O . SER A 1 170 ? 24.518 5.878 -15.995 1.00 94.56 170 SER A O 1
ATOM 1331 N N . VAL A 1 171 ? 25.275 7.829 -15.206 1.00 95.25 171 VAL A N 1
ATOM 1332 C CA . VAL A 1 171 ? 24.552 8.636 -16.202 1.00 95.25 171 VAL A CA 1
ATOM 1333 C C . VAL A 1 171 ? 25.145 8.381 -17.588 1.00 95.25 171 VAL A C 1
ATOM 1335 O O . VAL A 1 171 ? 26.319 8.643 -17.836 1.00 95.25 171 VAL A O 1
ATOM 1338 N N . PHE A 1 172 ? 24.325 7.867 -18.495 1.00 94.31 172 PHE A N 1
ATOM 1339 C CA . PHE A 1 172 ? 24.665 7.696 -19.900 1.00 94.31 172 PHE A CA 1
ATOM 1340 C C . PHE A 1 172 ? 24.615 9.044 -20.608 1.00 94.31 172 PHE A C 1
ATOM 1342 O O . PHE A 1 172 ? 23.631 9.772 -20.469 1.00 94.31 172 PHE A O 1
ATOM 1349 N N . LYS A 1 173 ? 25.681 9.362 -21.344 1.00 94.56 173 LYS A N 1
ATOM 1350 C CA . LYS A 1 173 ? 25.879 10.631 -22.048 1.00 94.56 173 LYS A CA 1
ATOM 1351 C C . LYS A 1 173 ? 26.155 10.394 -23.528 1.00 94.56 173 LYS A C 1
ATOM 1353 O O . LYS A 1 173 ? 26.670 9.331 -23.883 1.00 94.56 173 LYS A O 1
ATOM 1358 N N . ASP A 1 174 ? 25.825 11.380 -24.352 1.00 91.75 174 ASP A N 1
ATOM 1359 C CA . ASP A 1 174 ? 26.143 11.404 -25.776 1.00 91.75 174 ASP A CA 1
ATOM 1360 C C . ASP A 1 174 ? 27.640 11.702 -26.039 1.00 91.75 174 ASP A C 1
ATOM 1362 O O . ASP A 1 174 ? 28.493 11.641 -25.144 1.00 91.75 174 ASP A O 1
ATOM 1366 N N . THR A 1 175 ? 27.994 11.980 -27.295 1.00 90.75 175 THR A N 1
ATOM 1367 C CA . THR A 1 175 ? 29.361 12.359 -27.683 1.00 90.75 175 THR A CA 1
ATOM 1368 C C . THR A 1 175 ? 29.735 13.778 -27.252 1.00 90.75 175 THR A C 1
ATOM 1370 O O . THR A 1 175 ? 30.916 14.031 -27.037 1.00 90.75 175 THR A O 1
ATOM 1373 N N . GLY A 1 176 ? 28.757 14.671 -27.075 1.00 92.31 176 GLY A N 1
ATOM 1374 C CA . GLY A 1 176 ? 28.937 16.039 -26.577 1.00 92.31 176 GLY A CA 1
ATOM 1375 C C . GLY A 1 176 ? 28.957 16.151 -25.048 1.00 92.31 176 GLY A C 1
ATOM 1376 O O . GLY A 1 176 ? 29.149 17.239 -24.516 1.00 92.31 176 GLY A O 1
ATOM 1377 N N . GLY A 1 177 ? 28.768 15.042 -24.328 1.00 91.12 177 GLY A N 1
ATOM 1378 C CA . GLY A 1 177 ? 28.734 15.011 -22.867 1.00 91.12 177 GLY A CA 1
ATOM 1379 C C . GLY A 1 177 ? 27.366 15.330 -22.255 1.00 91.12 177 GLY A C 1
ATOM 1380 O O . GLY A 1 177 ? 27.260 15.373 -21.023 1.00 91.12 177 GLY A O 1
ATOM 1381 N N . ASN A 1 178 ? 26.320 15.492 -23.069 1.00 93.50 178 ASN A N 1
ATOM 1382 C CA . ASN A 1 178 ? 24.959 15.712 -22.587 1.00 93.50 178 ASN A CA 1
ATOM 1383 C C . ASN A 1 178 ? 24.338 14.388 -22.125 1.00 93.50 178 ASN A C 1
ATOM 1385 O O . ASN A 1 178 ? 24.541 13.361 -22.776 1.00 93.50 178 ASN A O 1
ATOM 1389 N N . PRO A 1 179 ? 23.570 14.366 -21.022 1.00 94.94 179 PRO A N 1
ATOM 1390 C CA . PRO A 1 179 ? 22.837 13.175 -20.611 1.00 94.94 179 PRO A CA 1
ATOM 1391 C C . PRO A 1 179 ? 21.854 12.709 -21.691 1.00 94.94 179 PRO A C 1
ATOM 1393 O O . PRO A 1 179 ? 21.071 13.499 -22.209 1.00 94.94 179 PRO A O 1
ATOM 1396 N N . LEU A 1 180 ? 21.856 11.409 -21.986 1.00 94.00 180 LEU A N 1
ATOM 1397 C CA . LEU A 1 180 ? 20.824 10.790 -22.815 1.00 94.00 180 LEU A CA 1
ATOM 1398 C C . LEU A 1 180 ? 19.490 10.750 -22.053 1.00 94.00 180 LEU A C 1
ATOM 1400 O O . LEU A 1 180 ? 19.472 10.535 -20.835 1.00 94.00 180 LEU A O 1
ATOM 1404 N N . GLU A 1 181 ? 18.384 10.890 -22.783 1.00 93.81 181 GLU A N 1
ATOM 1405 C CA . GLU A 1 181 ? 17.020 10.833 -22.247 1.00 93.81 181 GLU A CA 1
ATOM 1406 C C . GLU A 1 181 ? 16.231 9.629 -22.779 1.00 93.81 181 GLU A C 1
ATOM 1408 O O . GLU A 1 181 ? 16.520 9.081 -23.843 1.00 93.81 181 GLU A O 1
ATOM 1413 N N . GLY A 1 182 ? 15.214 9.202 -22.030 1.00 92.38 182 GLY A N 1
ATOM 1414 C CA . GLY A 1 182 ? 14.397 8.039 -22.369 1.00 92.38 182 GLY A CA 1
ATOM 1415 C C . GLY A 1 182 ? 15.099 6.726 -22.029 1.00 92.38 182 GLY A C 1
ATOM 1416 O O . GLY A 1 182 ? 15.783 6.636 -21.012 1.00 92.38 182 GLY A O 1
ATOM 1417 N N . LYS A 1 183 ? 14.900 5.685 -22.846 1.00 92.56 183 LYS A N 1
ATOM 1418 C CA . LYS A 1 183 ? 15.548 4.373 -22.677 1.00 92.56 183 LYS A CA 1
ATOM 1419 C C . LYS A 1 183 ? 17.019 4.471 -23.091 1.00 92.56 183 LYS A C 1
ATOM 1421 O O . LYS A 1 183 ? 17.304 4.597 -24.277 1.00 92.56 183 LYS A O 1
ATOM 1426 N N . VAL A 1 184 ? 17.944 4.354 -22.138 1.00 93.50 184 VAL A N 1
ATOM 1427 C CA . VAL A 1 184 ? 19.383 4.582 -22.393 1.00 93.50 184 VAL A CA 1
ATOM 1428 C C . VAL A 1 184 ? 20.229 3.314 -22.422 1.00 93.50 184 VAL A C 1
ATOM 1430 O O . VAL A 1 184 ? 21.279 3.298 -23.062 1.00 93.50 184 VAL A O 1
ATOM 1433 N N . ALA A 1 185 ? 19.786 2.258 -21.740 1.00 93.06 185 ALA A N 1
ATOM 1434 C CA . ALA A 1 185 ? 20.507 0.995 -21.664 1.00 93.06 185 ALA A CA 1
ATOM 1435 C C . ALA A 1 185 ? 19.551 -0.167 -21.374 1.00 93.06 185 ALA A C 1
ATOM 1437 O O . ALA A 1 185 ? 18.495 0.005 -20.758 1.00 93.06 185 ALA A O 1
ATOM 1438 N N . THR A 1 186 ? 19.923 -1.362 -21.818 1.00 91.25 186 THR A N 1
ATOM 1439 C CA . THR A 1 186 ? 19.316 -2.629 -21.394 1.00 91.25 186 THR A CA 1
ATOM 1440 C C . THR A 1 186 ? 20.448 -3.541 -20.983 1.00 91.25 186 THR A C 1
ATOM 1442 O O . THR A 1 186 ? 21.378 -3.754 -21.759 1.00 91.25 186 THR A O 1
ATOM 1445 N N . ALA A 1 187 ? 20.400 -4.018 -19.752 1.00 90.12 187 ALA A N 1
ATOM 1446 C CA . ALA A 1 187 ? 21.399 -4.930 -19.250 1.00 90.12 187 ALA A CA 1
ATOM 1447 C C . ALA A 1 187 ? 20.987 -6.377 -19.523 1.00 90.12 187 ALA A C 1
ATOM 1449 O O . ALA A 1 187 ? 19.799 -6.702 -19.542 1.00 90.12 187 ALA A O 1
ATOM 1450 N N . LYS A 1 188 ? 21.993 -7.218 -19.741 1.00 88.56 188 LYS A N 1
ATOM 1451 C CA . LYS A 1 188 ? 21.864 -8.669 -19.840 1.00 88.56 188 LYS A CA 1
ATOM 1452 C C . LYS A 1 188 ? 22.567 -9.272 -18.635 1.00 88.56 188 LYS A C 1
ATOM 1454 O O . LYS A 1 188 ? 23.648 -8.800 -18.275 1.00 88.56 188 LYS A O 1
ATOM 1459 N N . SER A 1 189 ? 21.954 -10.256 -17.998 1.00 87.62 189 SER A N 1
ATOM 1460 C CA . SER A 1 189 ? 22.534 -10.916 -16.831 1.00 87.62 189 SER A CA 1
ATOM 1461 C C . SER A 1 189 ? 22.069 -12.358 -16.757 1.00 87.62 189 SER A C 1
ATOM 1463 O O . SER A 1 189 ? 20.911 -12.640 -17.027 1.00 87.62 189 SER A O 1
ATOM 1465 N N . ASP A 1 190 ? 22.937 -13.251 -16.290 1.00 87.00 190 ASP A N 1
ATOM 1466 C CA . ASP A 1 190 ? 22.534 -14.621 -15.956 1.00 87.00 190 ASP A CA 1
ATOM 1467 C C . ASP A 1 190 ? 21.692 -14.672 -14.667 1.00 87.00 190 ASP A C 1
ATOM 1469 O O . ASP A 1 190 ? 21.098 -15.697 -14.340 1.00 87.00 190 ASP A O 1
ATOM 1473 N N . ASN A 1 191 ? 21.615 -13.564 -13.916 1.00 83.50 191 ASN A N 1
ATOM 1474 C CA . ASN A 1 191 ? 20.740 -13.453 -12.758 1.00 83.50 191 ASN A CA 1
ATOM 1475 C C . ASN A 1 191 ? 19.304 -13.106 -13.207 1.00 83.50 191 ASN A C 1
ATOM 1477 O O . ASN A 1 191 ? 19.040 -11.958 -13.587 1.00 83.50 191 ASN A O 1
ATOM 1481 N N . PRO A 1 192 ? 18.333 -14.028 -13.062 1.00 81.62 192 PRO A N 1
ATOM 1482 C CA . PRO A 1 192 ? 16.965 -13.837 -13.551 1.00 81.62 192 PRO A CA 1
ATOM 1483 C C . PRO A 1 192 ? 16.200 -12.700 -12.850 1.00 81.62 192 PRO A C 1
ATOM 1485 O O . PRO A 1 192 ? 15.150 -12.263 -13.323 1.00 81.62 192 PRO A O 1
ATOM 1488 N N . LEU A 1 193 ? 16.683 -12.197 -11.707 1.00 78.50 193 LEU A N 1
ATOM 1489 C CA . LEU A 1 193 ? 16.047 -11.077 -11.002 1.00 78.50 193 LEU A CA 1
ATOM 1490 C C . LEU A 1 193 ? 16.285 -9.727 -11.687 1.00 78.50 193 LEU A C 1
ATOM 1492 O O . LEU A 1 193 ? 15.461 -8.815 -11.541 1.00 78.50 193 LEU A O 1
ATOM 1496 N N . VAL A 1 194 ? 17.406 -9.608 -12.399 1.00 85.25 194 VAL A N 1
ATOM 1497 C CA . VAL A 1 194 ? 17.888 -8.370 -13.024 1.00 85.25 194 VAL A CA 1
ATOM 1498 C C . VAL A 1 194 ? 18.138 -8.523 -14.524 1.00 85.25 194 VAL A C 1
ATOM 1500 O O . VAL A 1 194 ? 18.488 -7.544 -15.182 1.00 85.25 194 VAL A O 1
ATOM 1503 N N . ASP A 1 195 ? 17.935 -9.714 -15.086 1.00 87.00 195 ASP A N 1
ATOM 1504 C CA . ASP A 1 195 ? 17.974 -9.894 -16.529 1.00 87.00 195 ASP A CA 1
ATOM 1505 C C . ASP A 1 195 ? 16.897 -9.053 -17.233 1.00 87.00 195 ASP A C 1
ATOM 1507 O O . ASP A 1 195 ? 15.793 -8.829 -16.721 1.00 87.00 195 ASP A O 1
ATOM 1511 N N . GLY A 1 196 ? 17.262 -8.507 -18.391 1.00 88.81 196 GLY A N 1
ATOM 1512 C CA . GLY A 1 196 ? 16.416 -7.589 -19.148 1.00 88.81 196 GLY A CA 1
ATOM 1513 C C . GLY A 1 196 ? 16.129 -6.257 -18.443 1.00 88.81 196 GLY A C 1
ATOM 1514 O O . GLY A 1 196 ? 15.206 -5.546 -18.849 1.00 88.81 196 GLY A O 1
ATOM 1515 N N . LEU A 1 197 ? 16.881 -5.888 -17.396 1.00 93.50 197 LEU A N 1
ATOM 1516 C CA . LEU A 1 197 ? 16.703 -4.611 -16.706 1.00 93.50 197 LEU A CA 1
ATOM 1517 C C . LEU A 1 197 ? 16.996 -3.442 -17.653 1.00 93.50 197 LEU A C 1
ATOM 1519 O O . LEU A 1 197 ? 18.081 -3.305 -18.221 1.00 93.50 197 LEU A O 1
ATOM 1523 N N . VAL A 1 198 ? 16.017 -2.559 -17.791 1.00 93.00 198 VAL A N 1
ATOM 1524 C CA . VAL A 1 198 ? 16.074 -1.376 -18.638 1.00 93.00 198 VAL A CA 1
ATOM 1525 C C . VAL A 1 198 ? 16.291 -0.145 -17.774 1.00 93.00 198 VAL A C 1
ATOM 1527 O O . VAL A 1 198 ? 15.580 0.079 -16.793 1.00 93.00 198 VAL A O 1
ATOM 1530 N N . LYS A 1 199 ? 17.244 0.698 -18.167 1.00 94.81 199 LYS A N 1
ATOM 1531 C CA . LYS A 1 199 ? 17.430 2.013 -17.560 1.00 94.81 199 LYS A CA 1
ATOM 1532 C C . LYS A 1 199 ? 16.759 3.088 -18.394 1.00 94.81 199 LYS A C 1
ATOM 1534 O O . LYS A 1 199 ? 17.004 3.190 -19.600 1.00 94.81 199 LYS A O 1
ATOM 1539 N N . TYR A 1 200 ? 16.001 3.937 -17.711 1.00 94.38 200 TYR A N 1
ATOM 1540 C CA . TYR A 1 200 ? 15.485 5.179 -18.258 1.00 94.38 200 TYR A CA 1
ATOM 1541 C C . TYR A 1 200 ? 16.113 6.371 -17.549 1.00 94.38 200 TYR A C 1
ATOM 1543 O O . TYR A 1 200 ? 16.293 6.340 -16.332 1.00 94.38 200 TYR A O 1
ATOM 1551 N N . GLN A 1 201 ? 16.428 7.417 -18.307 1.00 95.50 201 GLN A N 1
ATOM 1552 C CA . GLN A 1 201 ? 16.958 8.678 -17.801 1.00 95.50 201 GLN A CA 1
ATOM 1553 C C . GLN A 1 201 ? 16.059 9.839 -18.195 1.00 95.50 201 GLN A C 1
ATOM 1555 O O . GLN A 1 201 ? 15.508 9.863 -19.295 1.00 95.50 201 GLN A O 1
ATOM 1560 N N . LYS A 1 202 ? 15.941 10.816 -17.302 1.00 95.81 202 LYS A N 1
ATOM 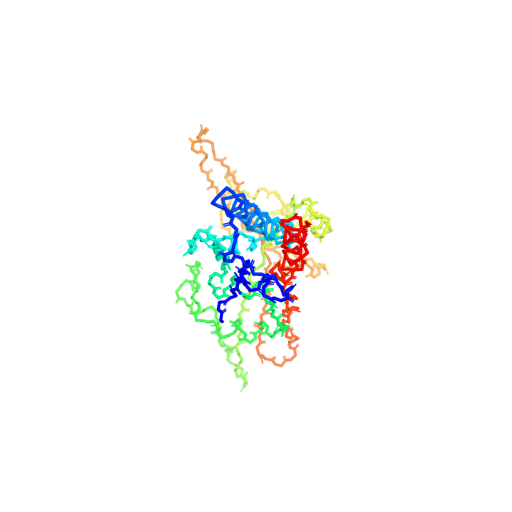1561 C CA . LYS A 1 202 ? 15.304 12.093 -17.608 1.00 95.81 202 LYS A CA 1
ATOM 1562 C C . LYS A 1 202 ? 16.028 13.211 -16.881 1.00 95.81 202 LYS A C 1
ATOM 1564 O O . LYS A 1 202 ? 16.369 13.060 -15.702 1.00 95.81 202 LYS A O 1
ATOM 1569 N N . THR A 1 20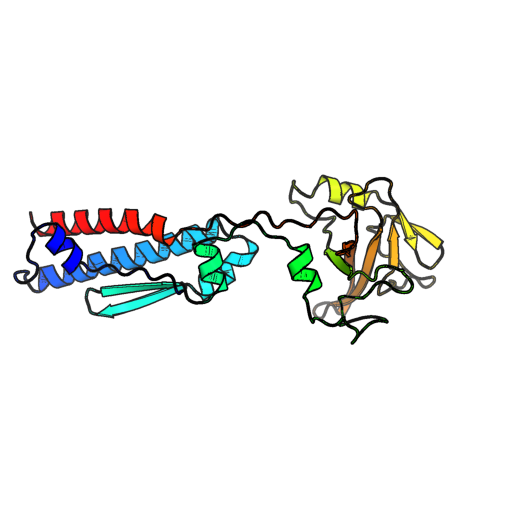3 ? 16.292 14.300 -17.590 1.00 96.31 203 THR A N 1
ATOM 1570 C CA . THR A 1 203 ? 16.923 15.483 -17.020 1.00 96.31 203 THR A CA 1
ATOM 1571 C C . THR A 1 203 ? 15.849 16.488 -16.644 1.00 96.31 203 THR A C 1
ATOM 1573 O O . THR A 1 203 ? 14.889 16.710 -17.375 1.00 96.31 203 THR A O 1
ATOM 1576 N N . TYR A 1 204 ? 15.997 17.075 -15.465 1.00 95.06 204 TYR A N 1
ATOM 1577 C CA . TYR A 1 204 ? 15.099 18.098 -14.954 1.00 95.06 204 TYR A CA 1
ATOM 1578 C C . TYR A 1 204 ? 15.917 19.301 -14.528 1.00 95.06 204 TYR A C 1
ATOM 1580 O O . TYR A 1 204 ? 16.979 19.147 -13.917 1.00 95.06 204 TYR A O 1
ATOM 1588 N N . GLN A 1 205 ? 15.411 20.494 -14.806 1.00 95.44 205 GLN A N 1
ATOM 1589 C CA . GLN A 1 205 ? 15.976 21.702 -14.236 1.00 95.44 205 GLN A CA 1
ATOM 1590 C C . GLN A 1 205 ? 15.477 21.845 -12.800 1.00 95.44 205 GLN A C 1
ATOM 1592 O O . GLN A 1 205 ? 14.278 21.828 -12.534 1.00 95.44 205 GLN A O 1
ATOM 1597 N N . ASN A 1 206 ? 16.401 21.952 -11.853 1.00 93.31 206 ASN A N 1
ATOM 1598 C CA . ASN A 1 206 ? 16.050 22.225 -10.471 1.00 93.31 206 ASN A CA 1
ATOM 1599 C C . ASN A 1 206 ? 15.691 23.711 -10.340 1.00 93.31 206 ASN A C 1
ATOM 1601 O O . ASN A 1 206 ? 16.582 24.556 -10.389 1.00 93.31 206 ASN A O 1
ATOM 1605 N N . GLU A 1 207 ? 14.409 24.015 -10.137 1.00 92.81 207 GLU A N 1
ATOM 1606 C CA . GLU A 1 207 ? 13.873 25.386 -10.076 1.00 92.81 207 GLU A CA 1
ATOM 1607 C C . GLU A 1 207 ? 14.602 26.285 -9.068 1.00 92.81 207 GLU A C 1
ATOM 1609 O O . GLU A 1 207 ? 14.795 27.469 -9.318 1.00 92.81 207 GLU A O 1
ATOM 1614 N N . LYS A 1 208 ? 15.074 25.725 -7.947 1.00 93.25 208 LYS A N 1
ATOM 1615 C CA . LYS A 1 208 ? 15.753 26.497 -6.896 1.00 93.25 208 LYS A CA 1
ATOM 1616 C C . LYS A 1 208 ? 17.190 26.865 -7.251 1.00 93.25 208 LYS A C 1
ATOM 1618 O O . LYS A 1 208 ? 17.706 27.858 -6.757 1.00 93.25 208 LYS A O 1
ATOM 1623 N N . THR A 1 209 ? 17.867 26.030 -8.036 1.00 93.00 209 THR A N 1
ATOM 1624 C CA . THR A 1 209 ? 19.310 26.180 -8.311 1.00 93.00 209 THR A CA 1
ATOM 1625 C C . THR A 1 209 ? 19.619 26.512 -9.766 1.00 93.00 209 THR A C 1
ATOM 1627 O O . THR A 1 209 ? 20.770 26.789 -10.090 1.00 93.00 209 THR A O 1
ATOM 1630 N N . GLY A 1 210 ? 18.631 26.407 -10.658 1.00 93.94 210 GLY A N 1
ATOM 1631 C CA . GLY A 1 210 ? 18.792 26.505 -12.108 1.00 93.94 210 GLY A CA 1
ATOM 1632 C C . GLY A 1 210 ? 19.597 25.361 -12.739 1.00 93.94 210 GLY A C 1
ATOM 1633 O O . GLY A 1 210 ? 19.728 25.321 -13.961 1.00 93.94 210 GLY A O 1
ATOM 1634 N N . LYS A 1 211 ? 20.136 24.425 -11.940 1.00 94.44 211 LYS A N 1
ATOM 1635 C CA . LYS A 1 211 ? 21.011 23.344 -12.410 1.00 94.44 211 LYS A CA 1
ATOM 1636 C C . LYS A 1 211 ? 20.209 22.160 -12.936 1.00 94.44 211 LYS A C 1
ATOM 1638 O O . LYS A 1 211 ? 19.241 21.718 -12.316 1.00 94.44 211 LYS A O 1
ATOM 1643 N N . ASN A 1 212 ? 20.685 21.582 -14.032 1.00 94.31 212 ASN A N 1
ATOM 1644 C CA . ASN A 1 212 ? 20.146 20.342 -14.574 1.00 94.31 212 ASN A CA 1
ATOM 1645 C C . ASN A 1 212 ? 20.568 19.149 -13.710 1.00 94.31 212 ASN A C 1
ATOM 1647 O O . ASN A 1 212 ? 21.749 18.959 -13.424 1.00 94.31 212 ASN A O 1
ATOM 1651 N N . THR A 1 213 ? 19.597 18.335 -13.306 1.00 95.19 213 THR A N 1
ATOM 1652 C CA . THR A 1 213 ? 19.804 17.084 -12.571 1.00 95.19 213 THR A CA 1
ATOM 1653 C C . THR A 1 213 ? 19.211 15.937 -13.375 1.00 95.19 213 THR A C 1
ATOM 1655 O O . THR A 1 213 ? 18.029 15.956 -13.714 1.00 95.19 213 THR A O 1
ATOM 1658 N N . THR A 1 214 ? 20.015 14.918 -13.667 1.00 95.81 214 THR A N 1
ATOM 1659 C CA . THR A 1 214 ? 19.536 13.705 -14.335 1.00 95.81 214 THR A CA 1
ATOM 1660 C C . THR A 1 214 ? 19.115 12.678 -13.299 1.00 95.81 214 THR A C 1
ATOM 1662 O O . THR A 1 214 ? 19.907 12.273 -12.449 1.00 95.81 214 THR A O 1
ATOM 1665 N N . GLN A 1 215 ? 17.870 12.226 -13.392 1.00 94.94 215 GLN A N 1
ATOM 1666 C CA . GLN A 1 215 ? 17.360 11.115 -12.602 1.00 94.94 215 GLN A CA 1
ATOM 1667 C C . GLN A 1 215 ? 17.261 9.863 -13.462 1.00 94.94 215 GLN A C 1
ATOM 1669 O O . GLN A 1 215 ? 17.100 9.930 -14.681 1.00 94.94 215 GLN A O 1
ATOM 1674 N N . SER A 1 216 ? 17.383 8.708 -12.814 1.00 95.06 216 SER A N 1
ATOM 1675 C CA . SER A 1 216 ? 17.272 7.409 -13.466 1.00 95.06 216 SER A CA 1
ATOM 1676 C C . SER A 1 216 ? 16.225 6.549 -12.783 1.00 95.06 216 SER A C 1
ATOM 1678 O O . SER A 1 216 ? 16.189 6.480 -11.554 1.00 95.06 216 SER A O 1
ATOM 1680 N N . ILE A 1 217 ? 15.431 5.845 -13.583 1.00 95.25 217 ILE A N 1
ATOM 1681 C CA . ILE A 1 217 ? 14.587 4.746 -13.118 1.00 95.25 217 ILE A CA 1
ATOM 1682 C C . ILE A 1 217 ? 15.048 3.455 -13.787 1.00 95.25 217 ILE A C 1
ATOM 1684 O O . ILE A 1 217 ? 15.472 3.445 -14.943 1.00 95.25 217 ILE A O 1
ATOM 1688 N N . TYR A 1 218 ? 14.973 2.364 -13.038 1.00 94.69 218 TYR A N 1
ATOM 1689 C CA . TYR A 1 218 ? 15.361 1.036 -13.489 1.00 94.69 218 TYR A CA 1
ATOM 1690 C C . TYR A 1 218 ? 14.094 0.201 -13.523 1.00 94.69 218 TYR A C 1
ATOM 1692 O O . TYR A 1 218 ? 13.371 0.164 -12.529 1.00 94.69 218 TYR A O 1
ATOM 1700 N N . MET A 1 219 ? 13.791 -0.416 -14.656 1.00 93.94 219 MET A N 1
ATOM 1701 C CA . MET A 1 219 ? 12.564 -1.180 -14.842 1.00 93.94 219 MET A CA 1
ATOM 1702 C C . MET A 1 219 ? 12.873 -2.522 -15.472 1.00 93.94 219 MET A C 1
ATOM 1704 O O . MET A 1 219 ? 13.583 -2.586 -16.470 1.00 93.94 219 MET A O 1
ATOM 1708 N N . ASN A 1 220 ? 12.317 -3.589 -14.919 1.00 91.94 220 ASN A N 1
ATOM 1709 C CA . ASN A 1 220 ? 12.187 -4.851 -15.631 1.00 91.94 220 ASN A CA 1
ATOM 1710 C C . ASN A 1 220 ? 10.728 -5.028 -16.048 1.00 91.94 220 ASN A C 1
ATOM 1712 O O . ASN A 1 220 ? 9.811 -4.505 -15.414 1.00 91.94 220 ASN A O 1
ATOM 1716 N N . TYR A 1 221 ? 10.525 -5.776 -17.119 1.00 90.50 221 TYR A N 1
ATOM 1717 C CA . TYR A 1 221 ? 9.206 -6.076 -17.646 1.00 90.50 221 TYR A CA 1
ATOM 1718 C C . TYR A 1 221 ? 8.996 -7.568 -17.528 1.00 90.50 221 TYR A C 1
ATOM 1720 O O . TYR A 1 221 ? 9.874 -8.345 -17.896 1.00 90.50 221 TYR A O 1
ATOM 1728 N N . ARG A 1 222 ? 7.846 -7.972 -17.004 1.00 88.69 222 ARG A N 1
ATOM 1729 C CA . ARG A 1 222 ? 7.462 -9.380 -17.003 1.00 88.69 222 ARG A CA 1
ATOM 1730 C C . ARG A 1 222 ? 6.207 -9.548 -17.833 1.00 88.69 222 ARG A C 1
ATOM 1732 O O . ARG A 1 222 ? 5.293 -8.730 -17.731 1.00 88.69 222 ARG A O 1
ATOM 1739 N N . CYS A 1 223 ? 6.208 -10.576 -18.669 1.00 90.19 223 CYS A N 1
ATOM 1740 C CA . CYS A 1 223 ? 5.037 -10.956 -19.435 1.00 90.19 223 CYS A CA 1
ATOM 1741 C C . CYS A 1 223 ? 4.085 -11.732 -18.523 1.00 90.19 223 CYS A C 1
ATOM 1743 O O . CYS A 1 223 ? 4.518 -12.610 -17.775 1.00 90.19 223 CYS A O 1
ATOM 1745 N N . ILE A 1 224 ? 2.809 -11.385 -18.585 1.00 92.69 224 ILE A N 1
ATOM 1746 C CA . ILE A 1 224 ? 1.708 -12.238 -18.153 1.00 92.69 224 ILE A CA 1
ATOM 1747 C C . ILE A 1 224 ? 0.969 -12.688 -19.404 1.00 92.69 224 ILE A C 1
ATOM 1749 O O . ILE A 1 224 ? 0.820 -11.894 -20.332 1.00 92.69 224 ILE A O 1
ATOM 1753 N N . SER A 1 225 ? 0.531 -13.938 -19.423 1.00 93.12 225 SER A N 1
ATOM 1754 C CA . SER A 1 225 ? -0.193 -14.541 -20.535 1.00 93.12 225 SER A CA 1
ATOM 1755 C C . SER A 1 225 ? -1.222 -15.536 -19.994 1.00 93.12 225 SER A C 1
ATOM 1757 O O . SER A 1 225 ? -1.013 -16.069 -18.900 1.00 93.12 225 SER A O 1
ATOM 1759 N N . ASP A 1 226 ? -2.331 -15.736 -20.707 1.00 92.12 226 ASP A N 1
ATOM 1760 C CA . ASP A 1 226 ? -3.271 -16.848 -20.483 1.00 92.12 226 ASP A CA 1
ATOM 1761 C C . ASP A 1 226 ? -2.965 -18.081 -21.358 1.00 92.12 226 ASP A C 1
ATOM 1763 O O . ASP A 1 226 ? -3.697 -19.067 -21.296 1.00 92.12 226 ASP A O 1
ATOM 1767 N N . GLY A 1 227 ? -1.865 -18.051 -22.117 1.00 86.19 227 GLY A N 1
ATOM 1768 C CA . GLY A 1 227 ? -1.354 -19.194 -22.868 1.00 86.19 227 GLY A CA 1
ATOM 1769 C C . GLY A 1 227 ? -0.841 -20.333 -21.977 1.00 86.19 227 GLY A C 1
ATOM 1770 O O . GLY A 1 227 ? -0.602 -20.171 -20.774 1.00 86.19 227 GLY A O 1
ATOM 1771 N N . GLN A 1 228 ? -0.660 -21.504 -22.588 1.00 62.19 228 GLN A N 1
ATOM 1772 C CA . GLN A 1 228 ? -0.184 -22.710 -21.908 1.00 62.19 228 GLN A CA 1
ATOM 1773 C C . GLN A 1 228 ? 1.262 -22.511 -21.392 1.00 62.19 228 GLN A C 1
ATOM 1775 O O . GLN A 1 228 ? 2.038 -21.755 -21.969 1.00 62.19 228 GLN A O 1
ATOM 1780 N N . ASP A 1 229 ? 1.602 -23.143 -20.265 1.00 73.06 229 ASP A N 1
ATOM 1781 C CA . ASP A 1 229 ? 2.926 -23.134 -19.603 1.00 73.06 229 ASP A CA 1
ATOM 1782 C C . ASP A 1 229 ? 3.336 -21.907 -18.763 1.00 73.06 229 ASP A C 1
ATOM 1784 O O . ASP A 1 229 ? 4.466 -21.849 -18.265 1.00 73.06 229 ASP A O 1
ATOM 1788 N N . VAL A 1 230 ? 2.441 -20.948 -18.497 1.00 77.12 230 VAL A N 1
ATOM 1789 C CA . VAL A 1 230 ? 2.758 -19.816 -17.603 1.00 77.12 230 VAL A CA 1
ATOM 1790 C C . VAL A 1 230 ? 2.110 -19.988 -16.231 1.00 77.12 230 VAL A C 1
ATOM 1792 O O . VAL A 1 230 ? 0.894 -19.890 -16.079 1.00 77.12 230 VAL A O 1
ATOM 1795 N N . SER A 1 231 ? 2.933 -20.178 -15.193 1.00 87.12 231 SER A N 1
ATOM 1796 C CA . SER A 1 231 ? 2.453 -20.166 -13.806 1.00 87.12 231 SER A CA 1
ATOM 1797 C C . SER A 1 231 ? 1.716 -18.854 -13.507 1.00 87.12 231 SER A C 1
ATOM 1799 O O . SER A 1 231 ? 2.295 -17.772 -13.688 1.00 87.12 231 SER A O 1
ATOM 1801 N N . PRO A 1 232 ? 0.463 -18.912 -13.022 1.00 89.75 232 PRO A N 1
ATOM 1802 C CA . PRO A 1 232 ? -0.314 -17.714 -12.771 1.00 89.75 232 PRO A CA 1
ATOM 1803 C C . PRO A 1 232 ? 0.335 -16.895 -11.663 1.00 89.75 232 PRO A C 1
ATOM 1805 O O . PRO A 1 232 ? 0.902 -17.417 -10.700 1.00 89.75 232 PRO A O 1
ATOM 1808 N N . TRP A 1 233 ? 0.228 -15.578 -11.776 1.00 92.81 233 TRP A N 1
ATOM 1809 C CA . TRP A 1 233 ? 0.642 -14.703 -10.699 1.00 92.81 233 TRP A CA 1
ATOM 1810 C C . TRP A 1 233 ? -0.440 -14.745 -9.644 1.00 92.81 233 TRP A C 1
ATOM 1812 O O . TRP A 1 233 ? -1.545 -14.260 -9.860 1.00 92.81 233 TRP A O 1
ATOM 1822 N N . ILE A 1 234 ? -0.130 -15.343 -8.503 1.00 94.75 234 ILE A N 1
ATOM 1823 C CA . ILE A 1 234 ? -1.062 -15.423 -7.387 1.00 94.75 234 ILE A CA 1
ATOM 1824 C C . ILE A 1 234 ? -0.752 -14.291 -6.418 1.00 94.75 234 ILE A C 1
ATOM 1826 O O . ILE A 1 234 ? 0.357 -14.182 -5.894 1.00 94.75 234 ILE A O 1
ATOM 1830 N N . HIS A 1 235 ? -1.742 -13.435 -6.177 1.00 94.31 235 HIS A N 1
ATOM 1831 C CA . HIS A 1 235 ? -1.681 -12.513 -5.055 1.00 94.31 235 HIS A CA 1
ATOM 1832 C C . HIS A 1 235 ? -1.890 -13.326 -3.768 1.00 94.31 235 HIS A C 1
ATOM 1834 O O . HIS A 1 235 ? -2.852 -14.092 -3.715 1.00 94.31 235 HIS A O 1
ATOM 1840 N N . PRO A 1 236 ? -1.054 -13.174 -2.722 1.00 95.81 236 PRO A N 1
ATOM 1841 C CA . PRO A 1 236 ? -1.146 -13.999 -1.508 1.00 95.81 236 PRO A CA 1
ATOM 1842 C C . PRO A 1 236 ? -2.415 -13.740 -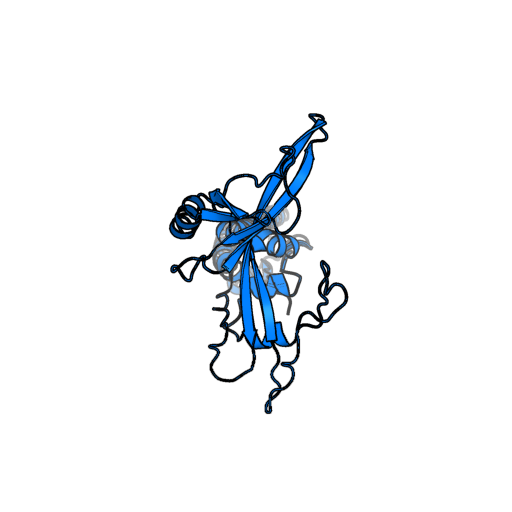0.680 1.00 95.81 236 PRO A C 1
ATOM 1844 O O . PRO A 1 236 ? -2.734 -14.505 0.221 1.00 95.81 236 PRO A O 1
ATOM 1847 N N . GLY A 1 237 ? -3.132 -12.665 -0.996 1.00 96.25 237 GLY A N 1
ATOM 1848 C CA . GLY A 1 237 ? -4.256 -12.158 -0.215 1.00 96.25 237 GLY A CA 1
ATOM 1849 C C . GLY A 1 237 ? -3.786 -11.179 0.856 1.00 96.25 237 GLY A C 1
ATOM 1850 O O . GLY A 1 237 ? -2.638 -10.727 0.845 1.00 96.25 237 GLY A O 1
ATOM 1851 N N . PHE A 1 238 ? -4.689 -10.834 1.759 1.00 96.56 238 PHE A N 1
ATOM 1852 C CA . PHE A 1 238 ? -4.431 -10.027 2.940 1.00 96.56 238 PHE A CA 1
ATOM 1853 C C . PHE A 1 238 ? -5.330 -10.525 4.069 1.00 96.56 238 PHE A C 1
ATOM 1855 O O . PHE A 1 238 ? -6.524 -10.698 3.864 1.00 96.56 238 PHE A O 1
ATOM 1862 N N . SER A 1 239 ? -4.782 -10.765 5.257 1.00 96.69 239 SER A N 1
ATOM 1863 C CA . SER A 1 239 ? -5.543 -11.328 6.385 1.00 96.69 239 SER A CA 1
ATOM 1864 C C . SER A 1 239 ? -6.533 -10.350 7.028 1.00 96.69 239 SER A C 1
ATOM 1866 O O . SER A 1 239 ? -7.274 -10.748 7.919 1.00 96.69 239 SER A O 1
ATOM 1868 N N . GLY A 1 240 ? -6.500 -9.080 6.620 1.00 97.12 240 GLY A N 1
ATOM 1869 C CA . GLY A 1 240 ? -7.252 -8.010 7.260 1.00 97.12 240 GLY A CA 1
ATOM 1870 C C . GLY A 1 240 ? -6.524 -7.448 8.474 1.00 97.12 240 GLY A C 1
ATOM 1871 O O . GLY A 1 240 ? -5.788 -8.150 9.178 1.00 97.12 240 GLY A O 1
ATOM 1872 N N . LEU A 1 241 ? -6.708 -6.153 8.704 1.00 97.06 241 LEU A N 1
ATOM 1873 C CA . LEU A 1 241 ? -6.179 -5.454 9.868 1.00 97.06 241 LEU A CA 1
ATOM 1874 C C . LEU A 1 241 ? -6.939 -5.847 11.142 1.00 97.06 241 LEU A C 1
ATOM 1876 O O . LEU A 1 241 ? -6.316 -6.000 12.204 1.00 97.06 241 LEU A O 1
ATOM 1880 N N . ASN A 1 242 ? -8.258 -6.037 11.013 1.00 96.94 242 ASN A N 1
ATOM 1881 C CA . ASN A 1 242 ? -9.197 -6.329 12.094 1.00 96.94 242 ASN A CA 1
ATOM 1882 C C . ASN A 1 242 ? -9.005 -5.374 13.295 1.00 96.94 242 ASN A C 1
ATOM 1884 O O . ASN A 1 242 ? -8.987 -5.801 14.454 1.00 96.94 242 ASN A O 1
ATOM 1888 N N . ALA A 1 243 ? -8.755 -4.087 13.028 1.00 96.94 243 ALA A N 1
ATOM 1889 C CA . ALA A 1 243 ? -8.512 -3.086 14.062 1.00 96.94 243 ALA A CA 1
ATOM 1890 C C . ALA A 1 243 ? -9.751 -2.840 14.930 1.00 96.94 243 ALA A C 1
ATOM 1892 O O . ALA A 1 243 ? -9.615 -2.644 16.138 1.00 96.94 243 ALA A O 1
ATOM 1893 N N . PHE A 1 244 ? -10.949 -2.891 14.349 1.00 96.12 244 PHE A N 1
ATOM 1894 C CA . PHE A 1 244 ? -12.197 -2.732 15.093 1.00 96.12 244 PHE A CA 1
ATOM 1895 C C . PHE A 1 244 ? -12.430 -3.889 16.067 1.00 96.12 244 PHE A C 1
ATOM 1897 O O . PHE A 1 244 ? -12.812 -3.657 17.213 1.00 96.12 244 PHE A O 1
ATOM 1904 N N . ASP A 1 245 ? -12.128 -5.122 15.661 1.00 94.75 245 ASP A N 1
ATOM 1905 C CA . ASP A 1 245 ? -12.234 -6.304 16.524 1.00 94.75 245 ASP A CA 1
ATOM 1906 C C . ASP A 1 245 ? -11.207 -6.305 17.662 1.00 94.75 245 ASP A C 1
ATOM 1908 O O . ASP A 1 245 ? -11.478 -6.804 18.757 1.00 94.75 245 ASP A O 1
ATOM 1912 N N . LYS A 1 246 ? -10.015 -5.752 17.419 1.00 93.88 246 LYS A N 1
ATOM 1913 C CA . LYS A 1 246 ? -8.997 -5.558 18.461 1.00 93.88 246 LYS A CA 1
ATOM 1914 C C . LYS A 1 246 ? -9.457 -4.502 19.469 1.00 93.88 246 LYS A C 1
ATOM 1916 O O . LYS A 1 246 ? -9.472 -4.780 20.668 1.00 93.88 246 LYS A O 1
ATOM 1921 N N . ALA A 1 247 ? -9.902 -3.345 18.981 1.00 94.75 247 ALA A N 1
ATOM 1922 C CA . ALA A 1 247 ? -10.314 -2.231 19.825 1.00 94.75 247 ALA A CA 1
ATOM 1923 C C . ALA A 1 247 ? -11.599 -2.539 20.616 1.00 94.75 247 ALA A C 1
ATOM 1925 O O . ALA A 1 247 ? -11.695 -2.201 21.795 1.00 94.75 247 ALA A O 1
ATOM 1926 N N . SER A 1 248 ? -12.572 -3.239 20.021 1.00 91.06 248 SER A N 1
ATOM 1927 C CA . SER A 1 248 ? -13.856 -3.557 20.665 1.00 91.06 248 SER A CA 1
ATOM 1928 C C . SER A 1 248 ? -13.698 -4.318 21.983 1.00 91.06 248 SER A C 1
ATOM 1930 O O . SER A 1 248 ? -14.360 -3.989 22.971 1.00 91.06 248 SER A O 1
ATOM 1932 N N . LYS A 1 249 ? -12.755 -5.263 22.038 1.00 90.75 249 LYS A N 1
ATOM 1933 C CA . LYS A 1 249 ? -12.428 -6.031 23.248 1.00 90.75 249 LYS A CA 1
ATOM 1934 C C . LYS A 1 249 ? -11.949 -5.134 24.391 1.00 90.75 249 LYS A C 1
ATOM 1936 O O . LYS A 1 249 ? -12.275 -5.387 25.552 1.00 90.75 249 LYS A O 1
ATOM 1941 N N . ASN A 1 250 ? -11.209 -4.072 24.077 1.00 89.75 250 ASN A N 1
ATOM 1942 C CA . ASN A 1 250 ? -10.755 -3.105 25.073 1.00 89.75 250 ASN A CA 1
ATOM 1943 C C . ASN A 1 250 ? -11.905 -2.202 25.531 1.00 89.75 250 ASN A C 1
ATOM 1945 O O . ASN A 1 250 ? -12.062 -1.975 26.733 1.00 89.75 250 ASN A O 1
ATOM 1949 N N . VAL A 1 251 ? -12.757 -1.752 24.605 1.00 91.50 251 VAL A N 1
ATOM 1950 C CA . VAL A 1 251 ? -13.928 -0.915 24.917 1.00 91.50 251 VAL A CA 1
ATOM 1951 C C . VAL A 1 251 ? -14.855 -1.585 25.915 1.00 91.50 251 VAL A C 1
ATOM 1953 O O . VAL A 1 251 ? -15.230 -0.960 26.907 1.00 91.50 251 VAL A O 1
ATOM 1956 N N . GLU A 1 252 ? -15.211 -2.849 25.689 1.00 89.12 252 GLU A N 1
ATOM 1957 C CA . GLU A 1 252 ? -16.120 -3.574 26.581 1.00 89.12 252 GLU A CA 1
ATOM 1958 C C . GLU A 1 252 ? -15.571 -3.627 28.013 1.00 89.12 252 GLU A C 1
ATOM 1960 O O . GLU A 1 252 ? -16.278 -3.292 28.967 1.00 89.12 252 GLU A O 1
ATOM 1965 N N . LYS A 1 253 ? -14.275 -3.920 28.163 1.00 91.19 253 LYS A N 1
ATOM 1966 C CA . LYS A 1 253 ? -13.595 -3.943 29.464 1.00 91.19 253 LYS A CA 1
ATOM 1967 C C . LYS A 1 253 ? -13.591 -2.572 30.152 1.00 91.19 253 LYS A C 1
ATOM 1969 O O . LYS A 1 253 ? -13.813 -2.487 31.366 1.00 91.19 253 LYS A O 1
ATOM 1974 N N . HIS A 1 254 ? -13.340 -1.497 29.404 1.00 91.44 254 HIS A N 1
ATOM 1975 C CA . HIS A 1 254 ? -13.342 -0.139 29.949 1.00 91.44 254 HIS A CA 1
ATOM 1976 C C . HIS A 1 254 ? -14.747 0.310 30.362 1.00 91.44 254 HIS A C 1
ATOM 1978 O O . HIS A 1 254 ? -14.916 0.809 31.475 1.00 91.44 254 HIS A O 1
ATOM 1984 N N . LEU A 1 255 ? -15.761 0.062 29.529 1.00 88.69 255 LEU A N 1
ATOM 1985 C CA . LEU A 1 255 ? -17.153 0.384 29.848 1.00 88.69 255 LEU A CA 1
ATOM 1986 C C . LEU A 1 255 ? -17.642 -0.369 31.086 1.00 88.69 255 LEU A C 1
ATOM 1988 O O . LEU A 1 255 ? -18.266 0.234 31.956 1.00 88.69 255 LEU A O 1
ATOM 1992 N N . GLU A 1 256 ? -17.326 -1.659 31.214 1.00 90.62 256 GLU A N 1
ATOM 1993 C CA . GLU A 1 256 ? -17.654 -2.409 32.427 1.00 90.62 256 GLU A CA 1
ATOM 1994 C C . GLU A 1 256 ? -17.005 -1.813 33.676 1.00 90.62 256 GLU A C 1
ATOM 1996 O O . GLU A 1 256 ? -17.642 -1.742 34.727 1.00 90.62 256 GLU A O 1
ATOM 2001 N N . THR A 1 257 ? -15.739 -1.404 33.574 1.00 92.31 257 THR A N 1
ATOM 2002 C CA . THR A 1 257 ? -14.995 -0.811 34.693 1.00 92.31 257 THR A CA 1
ATOM 2003 C C . THR A 1 257 ? -15.629 0.507 35.126 1.00 92.31 257 THR A C 1
ATOM 2005 O O . THR A 1 257 ? -15.836 0.719 36.320 1.00 92.31 257 THR A O 1
ATOM 2008 N N . ILE A 1 258 ? -16.000 1.348 34.158 1.00 89.88 258 ILE A N 1
ATOM 2009 C CA . ILE A 1 258 ? -16.709 2.609 34.389 1.00 89.88 258 ILE A CA 1
ATOM 2010 C C . ILE A 1 258 ? -18.052 2.333 35.071 1.00 89.88 258 ILE A C 1
ATOM 2012 O O . ILE A 1 258 ? -18.295 2.841 36.161 1.00 89.88 258 ILE A O 1
ATOM 2016 N N . ILE A 1 259 ? -18.897 1.461 34.514 1.00 89.00 259 ILE A N 1
ATOM 2017 C CA . ILE A 1 259 ? -20.216 1.160 35.097 1.00 89.00 259 ILE A CA 1
ATOM 2018 C C . ILE A 1 259 ? -20.068 0.601 36.521 1.00 89.00 259 ILE A C 1
ATOM 2020 O O . ILE A 1 259 ? -20.767 1.029 37.435 1.00 89.00 259 ILE A O 1
ATOM 2024 N N . LYS A 1 260 ? -19.122 -0.314 36.755 1.00 90.50 260 LYS A N 1
ATOM 2025 C CA . LYS A 1 260 ? -18.851 -0.843 38.102 1.00 90.50 260 LYS A CA 1
ATOM 2026 C C . LYS A 1 260 ? -18.373 0.241 39.071 1.00 90.50 260 LYS A C 1
ATOM 2028 O O . LYS A 1 260 ? -18.630 0.105 40.259 1.00 90.50 260 LYS A O 1
ATOM 2033 N N . HIS A 1 261 ? -17.682 1.280 38.605 1.00 91.75 261 HIS A N 1
ATOM 2034 C CA . HIS A 1 261 ? -17.253 2.400 39.443 1.00 91.75 261 HIS A CA 1
ATOM 2035 C C . HIS A 1 261 ? -18.435 3.275 39.887 1.00 91.75 261 HIS A C 1
ATOM 2037 O O . HIS A 1 261 ? -18.516 3.608 41.063 1.00 91.75 261 HIS A O 1
ATOM 2043 N N . PHE A 1 262 ? -19.376 3.568 38.983 1.00 87.62 262 PHE A N 1
ATOM 2044 C CA . PHE A 1 262 ? -20.539 4.424 39.262 1.00 87.62 262 PHE A CA 1
ATOM 2045 C C . PHE A 1 262 ? -21.654 3.753 40.090 1.00 87.62 262 PHE A C 1
ATOM 2047 O O . PHE A 1 262 ? -22.488 4.451 40.654 1.00 87.62 262 PHE A O 1
ATOM 2054 N N . PHE A 1 263 ? -21.691 2.416 40.164 1.00 84.69 263 PHE A N 1
ATOM 2055 C CA . PHE A 1 263 ? -22.740 1.644 40.859 1.00 84.69 263 PHE A CA 1
ATOM 2056 C C . PHE A 1 263 ? -22.245 0.863 42.092 1.00 84.69 263 PHE A C 1
ATOM 2058 O O . PHE A 1 263 ? -22.853 -0.157 42.452 1.00 84.69 263 PHE A O 1
ATOM 2065 N N . LYS A 1 264 ? -21.126 1.292 42.681 1.00 79.25 264 LYS A N 1
ATOM 2066 C CA . LYS A 1 264 ? -20.704 0.878 44.027 1.00 79.25 264 LYS A CA 1
ATOM 2067 C C . LYS A 1 264 ? -21.459 1.678 45.075 1.00 79.25 264 LYS A C 1
ATOM 2069 O O . LYS A 1 264 ? -21.850 1.042 46.074 1.00 79.25 264 LYS A O 1
#

Sequence (264 aa):
MASKFTFSVKKSAEKLKKNLDSLSPLLEKELNQAVGDVAAATYAEITATAQSDLSKTRQDYLKGLSFNKLGENAFLITLDGEWANMLEEGFPSYNLTEKLLKSNKTVEVGRRSGMPWVQDSKGEEDPHKYAYVPFQRQPMSKDPKVKDMGDAIKEMMAVNAQGRNQKLTSVFKDTGGNPLEGKVATAKSDNPLVDGLVKYQKTYQNEKTGKNTTQSIYMNYRCISDGQDVSPWIHPGFSGLNAFDKASKNVEKHLETIIKHFFK

Radius of gyration: 28.41 Å; chains: 1; bounding box: 62×50×80 Å

Secondary structure (DSSP, 8-state):
--EEEEEEHHHHHHHTT---TT--HHHHHHHHHHHHHHHHHHHHHHHHHHHHH-STTHHHHHHHEEEEE-SSSEEEEEE-SHHHHHHHH-B--EEHHHHHHT--PBP-SSTTTTSBSSEEPSS-SS--EEEEEEEEE-TT---HHHHHHHHHHHH-EEEETTS-EEETTSPPB-TTSPBP-EEEEE---SSTTTTTPEEEEEEEE-TTT--EEEEEEEEEEEEEESSTT----EE--B----HHHHHHHHHHHHHHHHHHHHT-